Protein AF-A0A9K3KVE2-F1 (afdb_monomer)

Solvent-accessible surface area (backbone atoms only — not comparable to full-atom values): 13184 Å² total; per-residue (Å²): 115,70,74,70,67,65,63,35,75,64,55,53,53,48,47,54,48,48,51,52,45,51,47,47,57,74,66,45,64,76,75,60,80,75,63,69,84,71,80,77,75,79,78,76,77,77,82,75,80,80,87,80,86,84,85,90,84,90,82,90,80,84,87,82,92,86,74,94,78,79,81,84,70,78,72,62,78,76,73,74,65,73,82,69,75,51,77,60,49,61,50,53,36,51,52,19,53,51,40,37,52,20,14,52,50,37,45,50,36,50,52,29,28,72,75,68,67,27,72,45,90,91,55,55,71,68,59,52,52,49,17,50,51,48,24,53,51,53,35,48,51,48,51,48,42,33,69,74,70,71,42,57,63,58,62,51,49,33,73,73,78,37,91,67,57,69,69,42,42,51,41,41,50,50,19,53,53,40,15,46,49,27,55,54,46,54,54,49,52,52,54,52,44,61,72,70,66,58,71,53,44,92,87,76,67,44,41,64,68,61,44,50,58,64,72,75,109

Nearest PDB structures (foldseek):
  8pv4-assembly1_CR  TM=3.129E-01  e=5.682E+00  Thermochaetoides thermophila DSM 1495
  7udb-assembly1_B  TM=2.365E-01  e=9.400E+00  Rattus norvegicus

Secondary structure (DSSP, 8-state):
-HHHH-S-HHHHHHHHHHHHHHHHHHHS-TTGGG--------------PPP-----------------------------------HHHHHHHHHHHHHHHHHHHHHHHHHHHHHHSS--TTS-HHHHHHHHHHHHHHHHHHHHHHHHHSS-HHHHHHHHH-S--HHHHHHHHHHHHHHHHHHHHHHHHHHHHHHTT----TTT-S-HHHHHHHHT-

Mean predicted aligned error: 15.91 Å

Organism: NCBI:txid303405

Structure (mmCIF, N/CA/C/O backbone):
data_AF-A0A9K3KVE2-F1
#
_entry.id   AF-A0A9K3KVE2-F1
#
loop_
_atom_site.group_PDB
_atom_site.id
_atom_site.type_symbol
_atom_site.label_atom_id
_atom_site.label_alt_id
_atom_site.label_comp_id
_atom_site.label_asym_id
_atom_site.label_entity_id
_atom_site.label_seq_id
_atom_site.pdbx_PDB_ins_code
_atom_site.Cartn_x
_atom_site.Cartn_y
_atom_site.Cartn_z
_atom_site.occupancy
_atom_site.B_iso_or_equiv
_atom_site.auth_seq_id
_atom_site.auth_comp_id
_atom_site.auth_asym_id
_atom_site.auth_atom_id
_atom_site.pdbx_PDB_model_num
ATOM 1 N N . MET A 1 1 ? -7.833 8.933 -33.469 1.00 49.78 1 M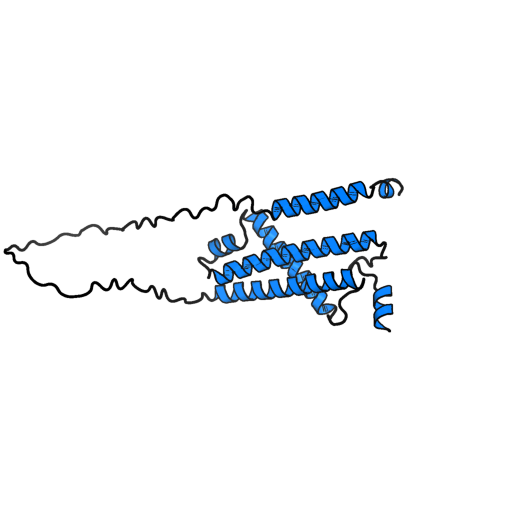ET A N 1
ATOM 2 C CA . MET A 1 1 ? -6.367 9.064 -33.308 1.00 49.78 1 MET A CA 1
ATOM 3 C C . MET A 1 1 ? -5.898 10.506 -33.091 1.00 49.78 1 MET A C 1
ATOM 5 O O . MET A 1 1 ? -5.168 10.714 -32.136 1.00 49.78 1 MET A O 1
ATOM 9 N N . LEU A 1 2 ? -6.344 11.519 -33.853 1.00 40.53 2 LEU A N 1
ATOM 10 C CA . LEU A 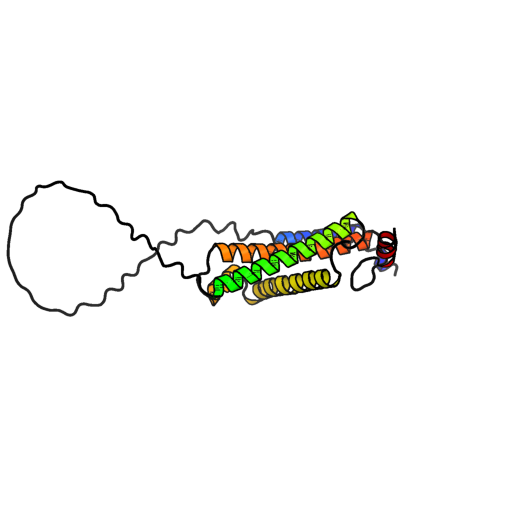1 2 ? -5.967 12.927 -33.579 1.00 40.53 2 LEU A CA 1
ATOM 11 C C . LEU A 1 2 ? -6.601 13.526 -32.303 1.00 40.53 2 LEU A C 1
ATOM 13 O O . LEU A 1 2 ? -5.986 14.357 -31.642 1.00 40.53 2 LEU A O 1
ATOM 17 N N . LEU A 1 3 ? -7.801 13.076 -31.916 1.00 40.03 3 LEU A N 1
ATOM 18 C CA . LEU A 1 3 ? -8.484 13.556 -30.703 1.00 40.03 3 LEU A CA 1
ATOM 19 C C . LEU A 1 3 ? -7.797 13.081 -29.402 1.00 40.03 3 LEU A C 1
ATOM 21 O O . LEU A 1 3 ? -7.893 13.741 -28.375 1.00 40.03 3 LEU A O 1
ATOM 25 N N . SER A 1 4 ? -7.046 11.976 -29.468 1.00 47.28 4 SER A N 1
ATOM 26 C CA . SER A 1 4 ? -6.270 11.408 -28.355 1.00 47.28 4 SER A CA 1
ATOM 27 C C . SER A 1 4 ? -4.951 12.158 -28.110 1.00 47.28 4 SER A C 1
ATOM 29 O O . SER A 1 4 ? -4.448 12.156 -26.994 1.00 47.28 4 SER A O 1
ATOM 31 N N . LEU A 1 5 ? -4.419 12.841 -29.135 1.00 47.69 5 LEU A N 1
ATOM 32 C CA . LEU A 1 5 ? -3.204 13.670 -29.064 1.00 47.69 5 LEU A CA 1
ATOM 33 C C . LEU A 1 5 ? -3.487 15.115 -28.616 1.00 47.69 5 LEU A C 1
ATOM 35 O O . LEU A 1 5 ? -2.583 15.805 -28.149 1.00 47.69 5 LEU A O 1
ATOM 39 N N . LEU A 1 6 ? -4.741 15.572 -28.726 1.00 47.28 6 LEU A N 1
ATOM 40 C CA . LEU A 1 6 ? -5.180 16.904 -28.290 1.00 47.28 6 LEU A CA 1
ATOM 41 C C . LEU A 1 6 ? -5.678 16.957 -26.839 1.00 47.28 6 LEU A C 1
ATOM 43 O O . LEU A 1 6 ? -5.949 18.051 -26.336 1.00 47.28 6 LEU A O 1
ATOM 47 N N . LEU A 1 7 ? -5.706 15.824 -26.122 1.00 50.62 7 LEU A N 1
ATOM 48 C CA . LEU A 1 7 ? -5.667 15.826 -24.656 1.00 50.62 7 LEU A CA 1
ATOM 49 C C . LEU A 1 7 ? -4.268 16.272 -24.209 1.00 50.62 7 LEU A C 1
ATOM 51 O O . LEU A 1 7 ? -3.401 15.501 -23.816 1.00 50.62 7 LEU A O 1
ATOM 55 N N . SER A 1 8 ? -4.082 17.579 -24.368 1.00 53.16 8 SER A N 1
ATOM 56 C CA . SER A 1 8 ? -2.933 18.405 -24.053 1.00 53.16 8 SER A CA 1
ATOM 57 C C . SER A 1 8 ? -2.292 18.008 -22.725 1.00 53.16 8 SER A C 1
ATOM 59 O O . SER A 1 8 ? -2.989 17.680 -21.764 1.00 53.16 8 SER A O 1
ATOM 61 N N . LYS A 1 9 ? -0.967 18.175 -22.613 1.00 54.41 9 LYS A N 1
ATOM 62 C CA . LYS A 1 9 ? -0.238 18.164 -21.328 1.00 54.41 9 LYS A CA 1
ATOM 63 C C . LYS A 1 9 ? -0.989 18.927 -20.221 1.00 54.41 9 LYS A C 1
ATOM 65 O O . LYS A 1 9 ? -0.914 18.543 -19.060 1.00 54.41 9 LYS A O 1
ATOM 70 N N . ARG A 1 10 ? -1.769 19.964 -20.568 1.00 55.81 10 ARG A N 1
ATOM 71 C CA . ARG A 1 10 ? -2.655 20.675 -19.631 1.00 55.81 10 ARG A CA 1
ATOM 72 C C . ARG A 1 10 ? -3.767 19.813 -19.038 1.00 55.81 10 ARG A C 1
ATOM 74 O O . ARG A 1 10 ? -4.002 19.927 -17.843 1.00 55.81 10 ARG A O 1
ATOM 81 N N . THR A 1 11 ? -4.430 18.966 -19.818 1.00 60.41 11 THR A N 1
ATOM 82 C CA . THR A 1 11 ? -5.520 18.102 -19.345 1.00 60.41 11 THR A CA 1
ATOM 83 C C . THR A 1 11 ? -4.995 16.993 -18.442 1.00 60.41 11 THR A C 1
ATOM 85 O O . THR A 1 11 ? -5.635 16.681 -17.447 1.00 60.41 11 THR A O 1
ATOM 88 N N . GLN A 1 12 ? -3.796 16.464 -18.712 1.00 55.41 12 GLN A N 1
ATOM 89 C CA . GLN A 1 12 ? -3.146 15.508 -17.809 1.00 55.41 12 GLN A CA 1
ATOM 90 C C . GLN A 1 12 ? -2.661 16.159 -16.511 1.00 55.41 12 GLN A C 1
ATOM 92 O O . GLN A 1 12 ? -2.870 15.601 -15.439 1.00 55.41 12 GLN A O 1
ATOM 97 N N . VAL A 1 13 ? -2.099 17.371 -16.571 1.00 64.12 13 VAL A N 1
ATOM 98 C CA . VAL A 1 13 ? -1.761 18.142 -15.361 1.00 64.12 13 VAL A CA 1
ATOM 99 C C . VAL A 1 13 ? -3.018 18.482 -14.560 1.00 64.12 13 VAL A C 1
ATOM 101 O O . VAL A 1 13 ? -2.979 18.445 -13.334 1.00 64.12 13 VAL A O 1
ATOM 104 N N . LEU A 1 14 ? -4.137 18.779 -15.228 1.00 63.69 14 LEU A N 1
ATOM 105 C CA . LEU A 1 14 ? -5.432 18.970 -14.578 1.00 63.69 14 LEU A CA 1
ATOM 106 C C . LEU A 1 14 ? -5.939 17.678 -13.948 1.00 63.69 14 LEU A C 1
ATOM 108 O O . LEU A 1 14 ? -6.382 17.744 -12.813 1.00 63.69 14 LEU A O 1
ATOM 112 N N . LEU A 1 15 ? -5.814 16.534 -14.625 1.00 61.97 15 LEU A N 1
ATOM 113 C CA . LEU A 1 15 ? -6.282 15.242 -14.131 1.00 61.97 15 LEU A CA 1
ATOM 114 C C . LEU A 1 15 ? -5.478 14.778 -12.912 1.00 61.97 15 LEU A C 1
ATOM 116 O O . LEU A 1 15 ? -6.071 14.447 -11.889 1.00 61.97 15 LEU A O 1
ATOM 120 N N . VAL A 1 16 ? -4.145 14.862 -12.976 1.00 63.19 16 VAL A N 1
ATOM 121 C CA . VAL A 1 16 ? -3.245 14.608 -11.839 1.00 63.19 16 VAL A CA 1
ATOM 122 C C . VAL A 1 16 ? -3.519 15.597 -10.713 1.00 63.19 16 VAL A C 1
ATOM 124 O O . VAL A 1 16 ? -3.595 15.188 -9.561 1.00 63.19 16 VAL A O 1
ATOM 127 N N . ARG A 1 17 ? -3.757 16.881 -11.012 1.00 67.19 17 ARG A N 1
ATOM 128 C CA . ARG A 1 17 ? -4.172 17.847 -9.987 1.00 67.19 17 ARG A CA 1
ATOM 129 C C . ARG A 1 17 ? -5.530 17.516 -9.392 1.00 67.19 17 ARG A C 1
ATOM 131 O O . ARG A 1 17 ? -5.660 17.662 -8.188 1.00 67.19 17 ARG A O 1
ATOM 138 N N . THR A 1 18 ? -6.522 17.070 -10.161 1.00 63.19 18 THR A N 1
ATOM 139 C CA . THR A 1 18 ? -7.832 16.680 -9.620 1.00 63.19 18 THR A CA 1
ATOM 140 C C . THR A 1 18 ? -7.743 15.402 -8.818 1.00 63.19 18 THR A C 1
ATOM 142 O O . THR A 1 18 ? -8.321 15.368 -7.749 1.00 63.19 18 THR A O 1
ATOM 145 N N . ILE A 1 19 ? -6.987 14.392 -9.249 1.00 62.41 19 ILE A N 1
ATOM 146 C CA . ILE A 1 19 ? -6.791 13.165 -8.471 1.00 62.41 19 ILE A CA 1
ATOM 147 C C . ILE A 1 19 ? -6.000 13.481 -7.205 1.00 62.41 19 ILE A C 1
ATOM 149 O O . ILE A 1 19 ? -6.426 13.083 -6.134 1.00 62.41 19 ILE A O 1
ATOM 153 N N . ALA A 1 20 ? -4.932 14.278 -7.284 1.00 63.00 20 ALA A N 1
ATOM 154 C CA . ALA A 1 20 ? -4.195 14.732 -6.109 1.00 63.00 20 ALA A CA 1
ATOM 155 C C . ALA A 1 20 ? -5.050 15.624 -5.200 1.00 63.00 20 ALA A C 1
ATOM 157 O O . ALA A 1 20 ? -4.894 15.561 -3.991 1.00 63.00 20 ALA A O 1
ATOM 158 N N . SER A 1 21 ? -5.973 16.420 -5.748 1.00 62.22 21 SER A N 1
ATOM 159 C CA . SER A 1 21 ? -6.897 17.255 -4.968 1.00 62.22 21 SER A CA 1
ATOM 160 C C . SER A 1 21 ? -8.013 16.433 -4.341 1.00 62.22 21 SER A C 1
ATOM 162 O O . SER A 1 21 ? -8.346 16.687 -3.198 1.00 62.22 21 SER A O 1
ATOM 164 N N . ILE A 1 22 ? -8.564 15.441 -5.042 1.00 58.00 22 ILE A N 1
ATOM 165 C CA . ILE A 1 22 ? -9.549 14.483 -4.523 1.00 58.00 22 ILE A CA 1
ATOM 166 C C . ILE A 1 22 ? -8.883 13.630 -3.448 1.00 58.00 22 ILE A C 1
ATOM 168 O O . ILE A 1 22 ? -9.431 13.482 -2.367 1.00 58.00 22 ILE A O 1
ATOM 172 N N . TRP A 1 23 ? -7.662 13.158 -3.690 1.00 52.72 23 TRP A N 1
ATOM 173 C CA . TRP A 1 23 ? -6.846 12.456 -2.712 1.00 52.72 23 TRP A CA 1
ATOM 174 C C . TRP A 1 23 ? -6.539 13.340 -1.511 1.00 52.72 23 TRP A C 1
ATOM 176 O O . TRP A 1 23 ? -6.793 12.928 -0.391 1.00 52.72 23 TRP A O 1
ATOM 186 N N . LEU A 1 24 ? -6.084 14.580 -1.709 1.00 55.47 24 LEU A N 1
ATOM 187 C CA . LEU A 1 24 ? -5.885 15.552 -0.634 1.00 55.47 24 LEU A CA 1
ATOM 188 C C . LEU A 1 24 ? -7.193 15.895 0.072 1.00 55.47 24 LEU A C 1
ATOM 190 O O . LEU A 1 24 ? -7.139 16.179 1.254 1.00 55.47 24 LEU A O 1
ATOM 194 N N . PHE A 1 25 ? -8.349 15.854 -0.588 1.00 55.16 25 PHE A N 1
ATOM 195 C CA . PHE A 1 25 ? -9.663 16.117 0.003 1.00 55.16 25 PHE A CA 1
ATOM 196 C C . PHE A 1 25 ? -10.190 14.917 0.806 1.00 55.16 25 PHE A C 1
ATOM 198 O O . PHE A 1 25 ? -10.768 15.105 1.869 1.00 55.16 25 PHE A O 1
ATOM 205 N N . LEU A 1 26 ? -9.931 13.685 0.352 1.00 45.22 26 LEU A N 1
ATOM 206 C CA . LEU A 1 26 ? -10.219 12.450 1.092 1.00 45.22 26 LEU A CA 1
ATOM 207 C C . LEU A 1 26 ? -9.204 12.176 2.217 1.00 45.22 26 LEU A C 1
ATOM 209 O O . LEU A 1 26 ? -9.555 11.546 3.217 1.00 45.22 26 LEU A O 1
ATOM 213 N N . SER A 1 27 ? -7.969 12.656 2.054 1.00 46.00 27 SER A N 1
ATOM 214 C CA . SER A 1 27 ? -6.856 12.505 3.000 1.00 46.00 27 SER A CA 1
ATOM 215 C C . SER A 1 27 ? -6.721 13.690 3.949 1.00 46.00 27 SER A C 1
ATOM 217 O O . SER A 1 27 ? -6.038 13.561 4.960 1.00 46.00 27 SER A O 1
ATOM 219 N N . THR A 1 28 ? -7.337 14.850 3.666 1.00 42.72 28 THR A N 1
ATOM 220 C CA . THR A 1 28 ? -7.364 15.941 4.644 1.00 42.72 28 THR A CA 1
ATOM 221 C C . THR A 1 28 ? -8.373 15.583 5.714 1.00 42.72 28 THR A C 1
ATOM 223 O O . THR A 1 28 ? -9.573 15.485 5.447 1.00 42.72 28 THR A O 1
ATOM 226 N N . PRO A 1 29 ? -7.934 15.475 6.969 1.00 47.28 29 PRO A N 1
ATOM 227 C CA . PRO A 1 29 ? -8.833 15.261 8.070 1.00 47.28 29 PRO A CA 1
ATOM 228 C C . PRO A 1 29 ? -9.456 16.609 8.456 1.00 47.28 29 PRO A C 1
ATOM 230 O O . PRO A 1 29 ? -9.318 17.080 9.578 1.00 47.28 29 PRO A O 1
ATOM 233 N N . ARG A 1 30 ? -10.153 17.285 7.534 1.00 42.19 30 ARG A N 1
ATOM 234 C CA . ARG A 1 30 ? -10.937 18.479 7.897 1.00 42.19 30 ARG A CA 1
ATOM 235 C C . ARG A 1 30 ? -12.178 18.138 8.728 1.00 42.19 30 ARG A C 1
ATOM 237 O O . ARG A 1 30 ? -12.794 19.041 9.277 1.00 42.19 30 ARG A O 1
ATOM 244 N N . ALA A 1 31 ? -12.452 16.851 8.942 1.00 39.94 31 ALA A N 1
ATOM 245 C CA . ALA A 1 31 ? -13.315 16.376 10.020 1.00 39.94 31 ALA A CA 1
ATOM 246 C C . ALA A 1 31 ? -12.608 16.266 11.397 1.00 39.94 31 ALA A C 1
ATOM 248 O O . ALA A 1 31 ? -13.294 16.134 12.404 1.00 39.94 31 ALA A O 1
ATOM 249 N N . LEU A 1 32 ? -11.271 16.372 11.493 1.00 42.47 32 LEU A N 1
ATOM 250 C CA . LEU A 1 32 ? -10.538 16.354 12.777 1.00 42.47 32 LEU A CA 1
ATOM 251 C C . LEU A 1 32 ? -10.408 17.734 13.446 1.00 42.47 32 LEU A C 1
ATOM 253 O O . LEU A 1 32 ? -9.927 17.811 14.570 1.00 42.47 32 LEU A O 1
ATOM 257 N N . ALA A 1 33 ? -10.896 18.819 12.834 1.00 41.66 33 ALA A N 1
ATOM 258 C CA . ALA A 1 33 ? -10.980 20.121 13.512 1.00 41.66 33 ALA A CA 1
ATOM 259 C C .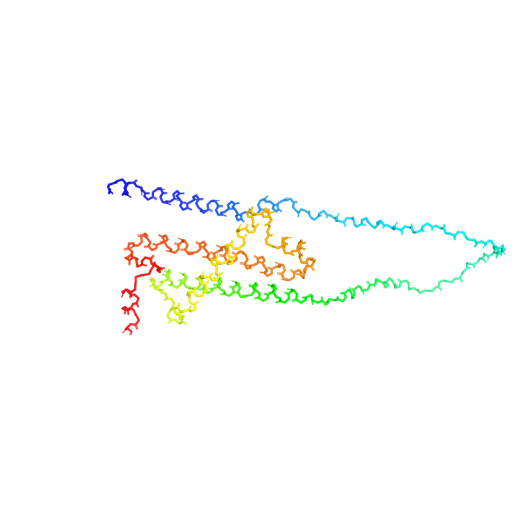 ALA A 1 33 ? -12.170 20.231 14.494 1.00 41.66 33 ALA A C 1
ATOM 261 O O . ALA A 1 33 ? -12.330 21.259 15.143 1.00 41.66 33 ALA A O 1
ATOM 262 N N . PHE A 1 34 ? -12.986 19.178 14.632 1.00 39.00 34 PHE A N 1
ATOM 263 C CA . PHE A 1 34 ? -14.102 19.111 15.585 1.00 39.00 34 PHE A CA 1
ATOM 264 C C . PHE A 1 34 ? -13.944 18.010 16.642 1.00 39.00 34 PHE A C 1
ATOM 266 O O . PHE A 1 34 ? -14.927 17.567 17.228 1.00 39.00 34 PHE A O 1
ATOM 273 N N . TYR A 1 35 ? -12.712 17.581 16.923 1.00 40.75 35 TYR A N 1
ATOM 274 C CA . TYR A 1 35 ? -12.426 16.738 18.084 1.00 40.75 35 TYR A CA 1
ATOM 275 C C . TYR A 1 35 ? -11.496 17.473 19.050 1.00 40.75 35 TYR A C 1
ATOM 277 O O . TYR A 1 35 ? -10.382 17.052 19.348 1.00 40.75 35 TYR A O 1
ATOM 285 N N . THR A 1 36 ? -11.974 18.609 19.566 1.00 41.12 36 THR A N 1
ATOM 286 C CA . THR A 1 36 ? -11.608 18.968 20.938 1.00 41.12 36 THR A CA 1
ATOM 287 C C . THR A 1 36 ? -12.071 17.813 21.824 1.00 41.12 36 THR A C 1
ATOM 289 O O . THR A 1 36 ? -13.220 17.390 21.660 1.00 41.12 36 THR A O 1
ATOM 292 N N . PRO A 1 37 ? -11.238 17.293 22.736 1.00 40.81 37 PRO A N 1
ATOM 293 C CA . 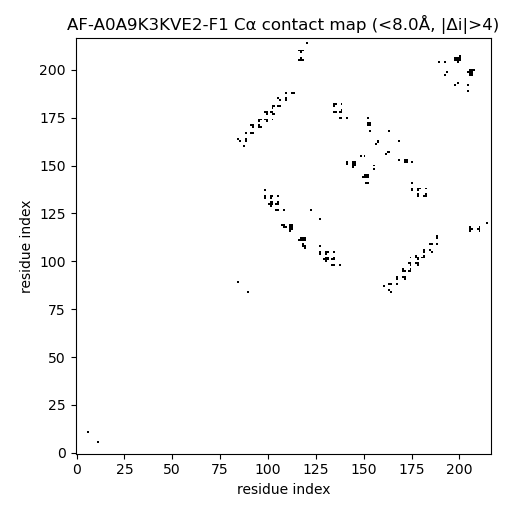PRO A 1 37 ? -11.662 16.263 23.669 1.00 40.81 37 PRO A CA 1
ATOM 294 C C . PRO A 1 37 ? -12.815 16.842 24.489 1.00 40.81 37 PRO A C 1
ATOM 296 O O . PRO A 1 37 ? -12.616 17.673 25.372 1.00 40.81 37 PRO A O 1
ATOM 299 N N . ARG A 1 38 ? -14.049 16.469 24.143 1.00 39.81 38 ARG A N 1
ATOM 300 C CA . ARG A 1 38 ? -15.191 16.724 25.007 1.00 39.81 38 ARG A CA 1
ATOM 301 C C . ARG A 1 38 ? -14.954 15.799 26.184 1.00 39.81 38 ARG A C 1
ATOM 303 O O . ARG A 1 38 ? -14.975 14.585 26.004 1.00 39.81 38 ARG A O 1
ATOM 310 N N . GLU A 1 39 ? -14.632 16.380 27.335 1.00 41.88 39 GLU A N 1
ATOM 311 C CA . GLU A 1 39 ? -14.625 15.684 28.613 1.00 41.88 39 GLU A CA 1
ATOM 312 C C . GLU A 1 39 ? -15.877 14.807 28.667 1.00 41.88 39 GLU A C 1
ATOM 314 O O . GLU A 1 39 ? -17.001 15.302 28.790 1.00 41.88 39 GLU A O 1
ATOM 319 N N . TYR A 1 40 ? -15.698 13.496 28.506 1.00 44.31 40 TYR A N 1
ATOM 320 C CA . TYR A 1 40 ? -16.736 12.544 28.842 1.00 44.31 40 TYR A CA 1
ATOM 321 C C . TYR A 1 40 ? -16.815 12.568 30.362 1.00 44.31 40 TYR A C 1
ATOM 323 O O . TYR A 1 40 ? -16.144 11.812 31.061 1.00 44.31 40 TYR A O 1
ATOM 331 N N . GLY A 1 41 ? -17.615 13.508 30.868 1.00 41.78 41 GLY A N 1
ATOM 332 C CA . GLY A 1 41 ? -18.175 13.451 32.200 1.00 41.78 41 GLY A CA 1
ATOM 333 C C . GLY A 1 41 ? -18.894 12.119 32.316 1.00 41.78 41 GLY A C 1
ATOM 334 O O . GLY A 1 41 ? -20.005 11.946 31.815 1.00 41.78 41 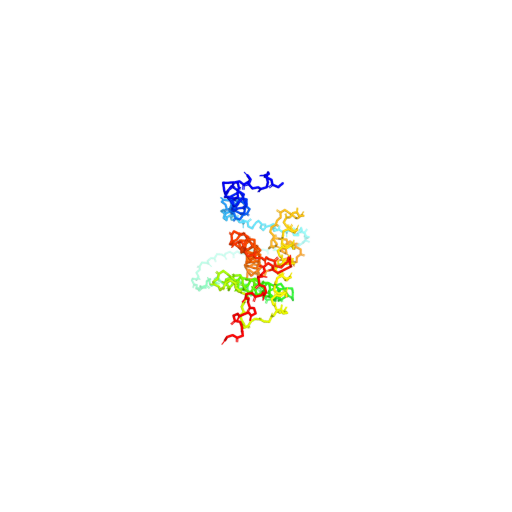GLY A O 1
ATOM 335 N N . VAL A 1 42 ? -18.210 11.160 32.931 1.00 46.03 42 VAL A N 1
ATOM 336 C CA . VAL A 1 42 ? -18.749 9.870 33.332 1.00 46.03 42 VAL A CA 1
ATOM 337 C C . VAL A 1 42 ? -19.878 10.162 34.317 1.00 46.03 42 VAL A C 1
ATOM 339 O O . VAL A 1 42 ? -19.662 10.310 35.518 1.00 46.03 42 VAL A O 1
ATOM 342 N N . MET A 1 43 ? -21.107 10.287 33.810 1.00 41.44 43 MET A N 1
ATOM 343 C CA . MET A 1 43 ? -22.296 10.187 34.644 1.00 41.44 43 MET A CA 1
ATOM 344 C C . MET A 1 43 ? -22.382 8.738 35.122 1.00 41.44 43 MET A C 1
ATOM 346 O O . MET A 1 43 ? -22.983 7.876 34.483 1.00 41.44 43 MET A O 1
ATOM 350 N N . HIS A 1 44 ? -21.772 8.481 36.276 1.00 43.44 44 HIS A N 1
ATOM 351 C CA . HIS A 1 44 ? -22.130 7.360 37.126 1.00 43.44 44 HIS A CA 1
ATOM 352 C C . HIS A 1 44 ? -23.616 7.497 37.482 1.00 43.44 44 HIS A C 1
ATOM 354 O O . HIS A 1 44 ? -23.986 8.192 38.426 1.00 43.44 44 HIS A O 1
ATOM 360 N N . LYS A 1 45 ? -24.491 6.825 36.726 1.00 43.50 45 LYS A N 1
ATOM 361 C CA . LYS A 1 45 ? -25.810 6.447 37.236 1.00 43.50 45 LYS A CA 1
ATOM 362 C C . LYS A 1 45 ? -25.576 5.381 38.300 1.00 43.50 45 LYS A C 1
ATOM 364 O O . LYS A 1 45 ? -25.464 4.195 38.003 1.00 43.50 45 LYS A O 1
ATOM 369 N N . THR A 1 46 ? -25.464 5.828 39.543 1.00 46.16 46 THR A N 1
ATOM 370 C CA . THR A 1 46 ? -25.628 5.007 40.739 1.00 46.16 46 THR A CA 1
ATOM 371 C C . THR A 1 46 ? -27.007 4.360 40.683 1.00 46.16 46 THR A C 1
ATOM 373 O O . THR A 1 46 ? -28.036 4.991 40.920 1.00 46.16 46 THR A O 1
ATOM 376 N N . PHE A 1 47 ? -27.032 3.083 40.313 1.00 43.03 47 PHE A N 1
ATOM 377 C CA . PHE A 1 47 ? -28.205 2.236 40.444 1.00 43.03 47 PHE A CA 1
ATOM 378 C C . PHE A 1 47 ? -28.379 1.940 41.938 1.00 43.03 47 PHE A C 1
ATOM 380 O O . PHE A 1 47 ? -27.646 1.136 42.507 1.00 43.03 47 PHE A O 1
ATOM 387 N N . HIS A 1 48 ? -29.296 2.654 42.591 1.00 39.88 48 HIS A N 1
ATOM 388 C CA . HIS A 1 48 ? -29.747 2.342 43.944 1.00 39.88 48 HIS A CA 1
ATOM 389 C C . HIS A 1 48 ? -30.726 1.160 43.876 1.00 39.88 48 HIS A C 1
ATOM 391 O O . HIS A 1 48 ? -31.832 1.346 43.360 1.00 39.88 48 HIS A O 1
ATOM 397 N N . PRO A 1 49 ? -30.395 -0.035 44.399 1.00 51.16 49 PRO A N 1
ATOM 398 C CA . PRO A 1 49 ? -31.420 -1.018 44.700 1.00 51.16 49 PRO A CA 1
ATOM 399 C C . PRO A 1 49 ? -32.259 -0.502 45.873 1.00 51.16 49 PRO A C 1
ATOM 401 O O . PRO A 1 49 ? -31.745 -0.086 46.914 1.00 51.16 49 PRO A O 1
ATOM 404 N N . SER A 1 50 ? -33.566 -0.473 45.645 1.00 47.62 50 SER A N 1
ATOM 405 C CA . SER A 1 50 ? -34.578 -0.028 46.588 1.00 47.62 50 SER A CA 1
ATOM 406 C C . SER A 1 50 ? -34.544 -0.846 47.876 1.00 47.62 50 SER A C 1
ATOM 408 O O . SER A 1 50 ? -34.361 -2.062 47.871 1.00 47.62 50 SER A O 1
ATOM 410 N N . ALA A 1 51 ? -34.740 -0.122 48.971 1.00 42.50 51 ALA A N 1
ATOM 411 C CA . ALA A 1 51 ? -34.791 -0.602 50.334 1.00 42.50 51 ALA A CA 1
ATOM 412 C C . ALA A 1 51 ? -35.830 -1.714 50.544 1.00 42.50 51 ALA A C 1
ATOM 414 O O . ALA A 1 51 ? -37.002 -1.562 50.207 1.00 42.50 51 ALA A O 1
ATOM 415 N N . SER A 1 52 ? -35.408 -2.771 51.232 1.00 46.59 52 SER A N 1
ATOM 416 C CA . SER A 1 52 ? -36.273 -3.580 52.083 1.00 46.59 52 SER A CA 1
ATOM 417 C C . SER A 1 52 ? -35.891 -3.302 53.537 1.00 46.59 52 SER A C 1
ATOM 419 O O . SER A 1 52 ? -34.801 -3.628 54.000 1.00 46.59 52 SER A O 1
ATOM 421 N N . SER A 1 53 ? -36.818 -2.634 54.208 1.00 47.28 53 SER A N 1
ATOM 422 C CA . SER A 1 53 ? -36.959 -2.385 55.640 1.00 47.28 53 SER A CA 1
ATOM 423 C C . SER A 1 53 ? -36.506 -3.524 56.562 1.00 47.28 53 SER A C 1
ATOM 425 O O . SER A 1 53 ? -36.896 -4.667 56.340 1.00 47.28 53 SER A O 1
ATOM 427 N N . SER A 1 54 ? -35.842 -3.195 57.680 1.00 39.66 54 SER A N 1
ATOM 428 C CA . SER A 1 54 ? -36.403 -3.404 59.032 1.00 39.66 54 SER A CA 1
ATOM 429 C C . SER A 1 54 ? -35.417 -3.087 60.182 1.00 39.66 54 SER A C 1
ATOM 431 O O . SER A 1 54 ? -34.223 -3.343 60.099 1.00 39.66 54 SER A O 1
ATOM 433 N N . VAL A 1 55 ? -36.013 -2.582 61.272 1.00 45.31 55 VAL A N 1
ATOM 434 C CA . VAL A 1 55 ? -35.597 -2.598 62.693 1.00 45.31 55 VAL A CA 1
ATOM 435 C C . VAL A 1 55 ? -34.647 -1.508 63.234 1.00 45.31 55 VAL A C 1
ATOM 437 O O . VAL A 1 55 ? -33.426 -1.570 63.145 1.00 45.31 55 VAL A O 1
ATOM 440 N N . ASN A 1 56 ? -35.291 -0.562 63.931 1.00 45.09 56 ASN A N 1
ATOM 441 C CA . ASN A 1 56 ? -34.791 0.319 64.994 1.00 45.09 56 ASN A CA 1
ATOM 442 C C . ASN A 1 56 ? -34.060 -0.427 66.123 1.00 45.09 56 ASN A C 1
ATOM 444 O O . ASN A 1 56 ? -34.659 -1.337 66.690 1.00 45.09 56 ASN A O 1
ATOM 448 N N . VAL A 1 57 ? -32.928 0.108 66.606 1.00 41.69 57 VAL A N 1
ATOM 449 C CA . VAL A 1 57 ? -32.630 0.194 68.052 1.00 41.69 57 VAL A CA 1
ATOM 450 C C . VAL A 1 57 ? -31.880 1.499 68.361 1.00 41.69 57 VAL A C 1
ATOM 452 O O . VAL A 1 57 ? -30.919 1.878 67.702 1.00 41.69 57 VAL A O 1
ATOM 455 N N . HIS A 1 58 ? -32.401 2.170 69.381 1.00 40.19 58 HIS A N 1
ATOM 456 C CA . HIS A 1 58 ? -32.001 3.410 70.038 1.00 40.19 58 HIS A CA 1
ATOM 457 C C . HIS A 1 58 ? -30.621 3.386 70.742 1.00 40.19 58 HIS A C 1
ATOM 459 O O . HIS A 1 58 ? -30.245 2.366 71.308 1.00 40.19 58 HIS A O 1
ATOM 465 N N . HIS A 1 59 ? -30.021 4.585 70.854 1.00 40.88 59 HIS A N 1
ATOM 466 C CA . HIS A 1 59 ? -29.489 5.271 72.061 1.00 40.88 59 HIS A CA 1
ATOM 467 C C . HIS A 1 59 ? -28.038 5.797 72.019 1.00 40.88 59 HIS A C 1
ATOM 469 O O . HIS A 1 59 ? -27.102 5.011 72.023 1.00 40.88 59 HIS A O 1
ATOM 475 N N . SER A 1 60 ? -27.938 7.135 72.192 1.00 37.94 60 SER A N 1
ATOM 476 C CA . SER A 1 60 ? -26.944 7.909 72.983 1.00 37.94 60 SER A CA 1
ATOM 477 C C . SER A 1 60 ? -25.457 7.842 72.581 1.00 37.94 60 SER A C 1
ATOM 479 O O . SER A 1 60 ? -24.982 6.829 72.110 1.00 37.94 60 SER A O 1
ATOM 481 N N . CYS A 1 61 ? -24.568 8.807 72.828 1.00 35.94 61 CYS A N 1
ATOM 482 C CA . CYS A 1 61 ? -24.533 10.204 73.279 1.00 35.94 61 CYS A CA 1
ATOM 483 C C . CYS A 1 61 ? -23.017 10.556 73.336 1.00 35.94 61 CYS A C 1
ATOM 485 O O . CYS A 1 61 ? -22.222 9.665 73.626 1.00 35.94 61 CYS A O 1
ATOM 487 N N . SER A 1 62 ? -22.646 11.831 73.141 1.00 44.69 62 SER A N 1
ATOM 488 C CA . SER A 1 62 ? -21.326 12.453 73.433 1.00 44.69 62 SER A CA 1
ATOM 489 C C . SER A 1 62 ? -20.150 12.109 72.493 1.00 44.69 62 SER A C 1
ATOM 491 O O . SER A 1 62 ? -19.779 10.956 72.342 1.00 44.69 62 SER A O 1
ATOM 493 N N . GLN A 1 63 ? -19.622 13.046 71.691 1.00 45.62 63 GLN A N 1
ATOM 494 C CA . GLN A 1 63 ? -18.744 14.202 72.000 1.00 45.62 63 GLN A CA 1
ATOM 495 C C . GLN A 1 63 ? -17.276 13.858 72.349 1.00 45.62 63 GLN A C 1
ATOM 497 O O . GLN A 1 63 ? -17.016 12.920 73.089 1.00 45.62 63 GLN A O 1
ATOM 502 N N . LEU A 1 64 ? -16.376 14.739 71.867 1.00 41.25 64 LEU A N 1
ATOM 503 C CA . LEU A 1 64 ? -14.898 14.811 71.952 1.00 41.25 64 LEU A CA 1
ATOM 504 C C . LEU A 1 64 ? -14.139 13.963 70.911 1.00 41.25 64 LEU A C 1
ATOM 506 O O . LEU A 1 64 ? -14.118 12.746 70.995 1.00 41.25 64 LEU A O 1
ATOM 510 N N . LEU A 1 65 ? -13.552 14.506 69.834 1.00 57.22 65 LEU A N 1
ATOM 511 C CA . LEU A 1 65 ? -12.608 15.635 69.693 1.00 57.22 65 LEU A CA 1
ATOM 512 C C . LEU A 1 65 ? -11.274 15.380 70.413 1.00 57.22 65 LEU A C 1
ATOM 514 O O . LEU A 1 65 ? -11.070 15.889 71.506 1.00 57.22 65 LEU A O 1
ATOM 518 N N . LEU A 1 66 ? -10.396 14.592 69.776 1.00 44.97 66 LEU A N 1
ATOM 519 C CA . LEU A 1 66 ? -8.926 14.726 69.744 1.00 44.97 66 LEU A CA 1
ATOM 520 C C . LEU A 1 66 ? -8.299 13.406 69.290 1.00 44.97 66 LEU A C 1
ATOM 522 O O . LEU A 1 66 ? -8.155 12.493 70.091 1.00 44.97 66 LEU A O 1
ATOM 526 N N . HIS A 1 67 ? -7.879 13.328 68.029 1.00 40.22 67 HIS A N 1
ATOM 527 C CA . HIS A 1 67 ? -6.484 13.009 67.727 1.00 40.22 67 HIS A CA 1
ATOM 528 C C . HIS A 1 67 ? -6.247 13.110 66.221 1.00 40.22 67 HIS A C 1
ATOM 530 O O . HIS A 1 67 ? -6.787 12.338 65.431 1.00 40.22 67 HIS A O 1
ATOM 536 N N . GLU A 1 68 ? -5.378 14.042 65.834 1.00 58.66 68 GLU A N 1
ATOM 537 C CA . GLU A 1 68 ? -4.521 13.838 64.676 1.00 58.66 68 GLU A CA 1
ATOM 538 C C . GLU A 1 68 ? -3.961 12.414 64.713 1.00 58.66 68 GLU A C 1
ATOM 540 O O . GLU A 1 68 ? -3.324 12.031 65.699 1.00 58.66 68 GLU A O 1
ATOM 545 N N . ARG A 1 69 ? -4.118 11.658 63.629 1.00 41.22 69 ARG A N 1
ATOM 546 C CA . ARG A 1 69 ? -2.977 10.987 63.007 1.00 41.22 69 ARG A CA 1
ATOM 547 C C . ARG A 1 69 ? -3.374 10.276 61.722 1.00 41.22 69 ARG A C 1
ATOM 549 O O . ARG A 1 69 ? -4.205 9.380 61.710 1.00 41.22 69 ARG A O 1
ATOM 556 N N . LEU A 1 70 ? -2.583 10.623 60.712 1.00 46.53 70 LEU A N 1
ATOM 557 C CA . LEU A 1 70 ? -2.100 9.765 59.640 1.00 46.53 70 LEU A CA 1
ATOM 558 C C . LEU A 1 70 ? -3.026 9.590 58.440 1.00 46.53 70 LEU A C 1
ATOM 560 O O . LEU A 1 70 ? -3.869 8.708 58.367 1.00 46.53 70 LEU A O 1
ATOM 564 N N . SER A 1 71 ? -2.652 10.359 57.417 1.00 48.47 71 SER A N 1
ATOM 565 C CA . SER A 1 71 ? -2.337 9.777 56.117 1.00 48.47 71 SER A CA 1
ATOM 566 C C . SER A 1 71 ? -3.515 9.054 55.478 1.00 48.47 71 SER A C 1
ATOM 568 O O . SER A 1 71 ? -3.529 7.835 55.318 1.00 48.47 71 SER A O 1
ATOM 570 N N . GLY A 1 72 ? -4.476 9.855 55.020 1.00 46.59 72 GLY A N 1
ATOM 571 C CA . GLY A 1 72 ? -5.293 9.490 53.875 1.00 46.59 72 GLY A CA 1
ATOM 572 C C . GLY A 1 72 ? -4.395 9.359 52.647 1.00 46.59 72 GLY A C 1
ATOM 573 O O . GLY A 1 72 ? -4.403 10.221 51.771 1.00 46.59 72 GLY A O 1
ATOM 574 N N . SER A 1 73 ? -3.610 8.278 52.586 1.00 47.84 73 SER A N 1
ATOM 575 C CA . SER A 1 73 ? -3.231 7.688 51.314 1.00 47.84 73 SER A CA 1
ATOM 576 C C . SER A 1 73 ? -4.542 7.403 50.611 1.00 47.84 73 SER A C 1
ATOM 578 O O . SER A 1 73 ? -5.223 6.417 50.890 1.00 47.84 73 SER A O 1
ATOM 580 N N . SER A 1 74 ? -4.906 8.325 49.724 1.00 48.38 74 SER A N 1
ATOM 581 C CA . SER A 1 74 ? -5.736 8.051 48.571 1.00 48.38 74 SER A CA 1
ATOM 582 C C . SER A 1 74 ? -5.016 6.944 47.810 1.00 48.38 74 SER A C 1
ATOM 584 O O . SER A 1 74 ? -4.266 7.181 46.864 1.00 48.38 74 SER A O 1
ATOM 586 N N . ALA A 1 75 ? -5.200 5.712 48.283 1.00 51.75 75 ALA A N 1
ATOM 587 C CA . ALA A 1 75 ? -5.113 4.530 47.471 1.00 51.75 75 ALA A CA 1
ATOM 588 C C . ALA A 1 75 ? -6.217 4.724 46.437 1.00 51.75 75 ALA A C 1
ATOM 590 O O . ALA A 1 75 ? -7.340 4.246 46.582 1.00 51.75 75 ALA A O 1
ATOM 591 N N . ARG A 1 76 ? -5.897 5.514 45.404 1.00 49.97 76 ARG A N 1
ATOM 592 C CA . ARG A 1 76 ? -6.492 5.331 44.094 1.00 49.97 76 ARG A CA 1
ATOM 593 C C . ARG A 1 76 ? -6.435 3.824 43.906 1.00 49.97 76 ARG A C 1
ATOM 595 O O . ARG A 1 76 ? -5.323 3.292 44.009 1.00 49.97 76 ARG A O 1
ATOM 602 N N . PRO A 1 77 ? -7.568 3.124 43.744 1.00 49.94 77 PRO A N 1
ATOM 603 C CA . PRO A 1 77 ? -7.497 1.766 43.265 1.00 49.94 77 PRO A CA 1
ATOM 604 C C . PRO A 1 77 ? -6.708 1.897 41.973 1.00 49.94 77 PRO A C 1
ATOM 606 O O . PRO A 1 77 ? -7.161 2.509 41.004 1.00 49.94 77 PRO A O 1
ATOM 609 N N . LEU A 1 78 ? -5.447 1.471 42.031 1.00 52.72 78 LEU A N 1
ATOM 610 C CA . LEU A 1 78 ? -4.649 1.223 40.865 1.00 52.72 78 LEU A CA 1
ATOM 611 C C . LEU A 1 78 ? -5.480 0.142 40.201 1.00 52.72 78 LEU A C 1
ATOM 613 O O . LEU A 1 78 ? -5.437 -1.013 40.615 1.00 52.72 78 LEU A O 1
ATOM 617 N N . SER A 1 79 ? -6.355 0.556 39.287 1.00 52.03 79 SER A N 1
ATOM 618 C CA . SER A 1 79 ? -6.952 -0.316 38.302 1.00 52.03 79 SER A CA 1
ATOM 619 C C . SER A 1 79 ? -5.770 -0.847 37.507 1.00 52.03 79 SER A C 1
ATOM 621 O O . SER A 1 79 ? -5.516 -0.452 36.378 1.00 52.03 79 SER A O 1
ATOM 623 N N . THR A 1 80 ? -5.081 -1.824 38.084 1.00 50.72 80 THR A N 1
ATOM 624 C CA . THR A 1 80 ? -4.751 -3.074 37.427 1.00 50.72 80 THR A CA 1
ATOM 625 C C . THR A 1 80 ? -6.071 -3.710 36.981 1.00 50.72 80 THR A C 1
ATOM 627 O O . THR A 1 80 ? -6.430 -4.815 37.378 1.00 50.72 80 THR A O 1
ATOM 630 N N . ALA A 1 81 ? -6.827 -2.976 36.152 1.00 50.88 81 ALA A N 1
ATOM 631 C CA . ALA A 1 81 ? -7.751 -3.537 35.201 1.00 50.88 81 ALA A CA 1
ATOM 632 C C . ALA A 1 81 ? -6.838 -4.378 34.332 1.00 50.88 81 ALA A C 1
ATOM 634 O O . ALA A 1 81 ? -6.054 -3.884 33.524 1.00 50.88 81 ALA A O 1
ATOM 635 N N . MET A 1 82 ? -6.814 -5.637 34.733 1.00 51.41 82 MET A N 1
ATOM 636 C CA . MET A 1 82 ? -5.995 -6.696 34.225 1.00 51.41 82 MET A CA 1
ATOM 637 C C . MET A 1 82 ? -6.102 -6.626 32.713 1.00 51.41 82 MET A C 1
ATOM 639 O O . MET A 1 82 ? -7.152 -6.899 32.136 1.00 51.41 82 MET A O 1
ATOM 643 N N . TYR A 1 83 ? -5.006 -6.159 32.132 1.00 53.06 83 TYR A N 1
ATOM 644 C CA . TYR A 1 83 ? -4.717 -5.986 30.722 1.00 53.06 83 TYR A CA 1
ATOM 645 C C . TYR A 1 83 ? -4.616 -7.384 30.098 1.00 53.06 83 TYR A C 1
ATOM 647 O O . TYR A 1 83 ? -3.562 -7.826 29.649 1.00 53.06 83 TYR A O 1
ATOM 655 N N . TYR A 1 84 ? -5.698 -8.158 30.198 1.00 50.50 84 TYR A N 1
ATOM 656 C CA . TYR A 1 84 ? -5.861 -9.401 29.475 1.00 50.50 84 TYR A CA 1
ATOM 657 C C . TYR A 1 84 ? -6.097 -8.983 28.036 1.00 50.50 84 TYR A C 1
ATOM 659 O O . TYR A 1 84 ? -7.238 -8.764 27.635 1.00 50.50 84 TYR A O 1
ATOM 667 N N . GLY A 1 85 ? -4.988 -8.818 27.306 1.00 55.50 85 GLY A N 1
ATOM 668 C CA . GLY A 1 85 ? -4.989 -8.656 25.861 1.00 55.50 85 GLY A CA 1
ATOM 669 C C . GLY A 1 85 ? -5.949 -9.683 25.299 1.00 55.50 85 GLY A C 1
ATOM 670 O O . GLY A 1 85 ? -5.759 -10.898 25.461 1.00 55.50 85 GLY A O 1
ATOM 671 N N . ARG A 1 86 ? -7.054 -9.188 24.748 1.00 65.38 86 ARG A N 1
ATOM 672 C CA . ARG A 1 86 ? -8.059 -10.055 24.165 1.00 65.38 86 ARG A CA 1
ATOM 673 C C . ARG A 1 86 ? -7.341 -10.749 23.021 1.00 65.38 86 ARG A C 1
ATOM 675 O O . ARG A 1 86 ? -6.513 -10.153 22.339 1.00 65.38 86 ARG A O 1
ATOM 682 N N . ARG A 1 87 ? -7.613 -12.032 22.802 1.00 72.94 87 ARG A N 1
ATOM 683 C CA . ARG A 1 87 ? -6.939 -12.805 21.741 1.00 72.94 87 ARG A CA 1
ATOM 684 C C . ARG A 1 87 ? -7.055 -12.127 20.361 1.00 72.94 87 ARG A C 1
ATOM 686 O O . ARG A 1 87 ? -6.214 -12.343 19.496 1.00 72.94 87 ARG A O 1
ATOM 693 N N . GLU A 1 88 ? -8.082 -11.295 20.210 1.00 81.62 88 GLU A N 1
ATOM 694 C CA . GLU A 1 88 ? -8.369 -10.412 19.083 1.00 81.62 88 GLU A CA 1
ATOM 695 C C . GLU A 1 88 ? -7.305 -9.317 18.876 1.00 81.62 88 GLU A C 1
ATOM 697 O O . GLU A 1 88 ? -6.930 -9.072 17.733 1.00 81.62 88 GLU A O 1
ATOM 702 N N . ASP A 1 89 ? -6.733 -8.729 19.935 1.00 83.31 89 ASP A N 1
ATOM 703 C CA . ASP A 1 89 ? -5.716 -7.669 19.830 1.00 83.31 89 ASP A CA 1
ATOM 704 C C . ASP A 1 89 ? -4.472 -8.153 19.073 1.00 83.31 89 ASP A C 1
ATOM 706 O O . ASP A 1 89 ? -3.980 -7.476 18.171 1.00 83.31 89 ASP A O 1
ATOM 710 N N . ASN A 1 90 ? -4.001 -9.367 19.382 1.00 88.38 90 ASN A N 1
ATOM 711 C CA . ASN A 1 90 ? -2.843 -9.971 18.714 1.00 88.38 90 ASN A CA 1
ATOM 712 C C . ASN A 1 90 ? -3.120 -10.269 17.233 1.00 88.38 90 ASN A C 1
ATOM 714 O O . ASN A 1 90 ? -2.210 -10.208 16.408 1.00 88.38 90 ASN A O 1
ATOM 718 N N . LEU A 1 91 ? -4.370 -10.595 16.889 1.00 90.56 91 LEU A N 1
ATOM 719 C CA . LEU A 1 91 ? -4.768 -10.873 15.511 1.00 90.56 91 LEU A CA 1
ATOM 720 C C . LEU A 1 91 ? -4.786 -9.586 14.682 1.00 90.56 91 LEU A C 1
ATOM 722 O O . LEU A 1 91 ? -4.185 -9.546 13.610 1.00 90.56 91 LEU A O 1
ATOM 726 N N . PHE A 1 92 ? -5.434 -8.532 15.183 1.00 90.69 92 PHE A N 1
ATOM 727 C CA . PHE A 1 92 ? -5.483 -7.247 14.487 1.00 90.69 92 PHE A CA 1
ATOM 728 C C . PHE A 1 92 ? -4.110 -6.581 14.405 1.00 90.69 92 PHE A C 1
ATOM 730 O O . PHE A 1 92 ? -3.768 -6.033 13.359 1.00 90.69 92 PHE A O 1
ATOM 737 N N . SER A 1 93 ? -3.306 -6.688 15.464 1.00 91.25 93 SER A N 1
ATOM 738 C CA . SER A 1 93 ? -1.925 -6.204 15.477 1.00 91.25 93 SER A CA 1
ATOM 739 C C . SER A 1 93 ? -1.069 -6.920 14.428 1.00 91.25 93 SER A C 1
ATOM 741 O O . SER A 1 93 ? -0.463 -6.262 13.584 1.00 91.25 93 SER A O 1
ATOM 743 N N . GLY A 1 94 ? -1.103 -8.258 14.388 1.00 91.62 94 GLY A N 1
ATOM 744 C CA . GLY A 1 94 ? -0.366 -9.030 13.384 1.00 91.62 94 GLY A CA 1
ATOM 745 C C . GLY A 1 94 ? -0.828 -8.744 11.952 1.00 91.62 94 GLY A C 1
ATOM 746 O O . GLY A 1 94 ? -0.010 -8.639 11.041 1.00 91.62 94 GLY A O 1
ATOM 747 N N . LEU A 1 95 ? -2.134 -8.554 11.738 1.00 92.38 95 LEU A N 1
ATOM 748 C CA . LEU A 1 95 ? -2.672 -8.210 10.421 1.00 92.38 95 LEU A CA 1
ATOM 749 C C . LEU A 1 95 ? -2.251 -6.799 9.978 1.00 92.38 95 LEU A C 1
ATOM 751 O O . LEU A 1 95 ? -1.907 -6.599 8.812 1.00 92.38 95 LEU A O 1
ATOM 755 N N . ALA A 1 96 ? -2.235 -5.837 10.903 1.00 92.88 96 ALA A N 1
ATOM 756 C CA . ALA A 1 96 ? -1.742 -4.490 10.645 1.00 92.88 96 ALA A CA 1
ATOM 757 C C . ALA A 1 96 ? -0.238 -4.492 10.331 1.00 92.88 96 ALA A C 1
ATOM 759 O O . ALA A 1 96 ? 0.180 -3.847 9.373 1.00 92.88 96 ALA A O 1
ATOM 760 N N . GLU A 1 97 ? 0.566 -5.257 11.072 1.00 93.75 97 GLU A N 1
ATOM 761 C CA . GLU A 1 97 ? 2.008 -5.389 10.839 1.00 93.75 97 GLU A CA 1
ATOM 762 C C . GLU A 1 97 ? 2.315 -5.983 9.456 1.00 93.75 97 GLU A C 1
ATOM 764 O O . GLU A 1 97 ? 3.109 -5.419 8.699 1.00 93.75 97 GLU A O 1
ATOM 769 N N . ILE A 1 98 ? 1.619 -7.059 9.073 1.00 93.31 98 ILE A N 1
ATOM 770 C CA . ILE A 1 98 ? 1.725 -7.648 7.730 1.00 93.31 98 ILE A CA 1
ATOM 771 C C . ILE A 1 98 ? 1.315 -6.626 6.657 1.00 93.31 98 ILE A C 1
ATOM 773 O O . ILE A 1 98 ? 2.004 -6.477 5.646 1.00 93.31 98 ILE A O 1
ATOM 777 N N . GLY A 1 99 ? 0.228 -5.883 6.883 1.00 93.44 99 GLY A N 1
ATOM 778 C CA . GLY A 1 99 ? -0.247 -4.840 5.969 1.00 93.44 99 GLY A CA 1
ATOM 779 C C . GLY A 1 99 ? 0.752 -3.698 5.766 1.00 93.44 99 GLY A C 1
ATOM 780 O O . GLY A 1 99 ? 0.956 -3.233 4.639 1.00 93.44 99 GLY A O 1
ATOM 781 N N . ILE A 1 100 ? 1.423 -3.279 6.840 1.00 93.62 100 ILE A N 1
ATOM 782 C CA . ILE A 1 100 ? 2.507 -2.293 6.786 1.00 93.62 100 ILE A CA 1
ATOM 783 C C . ILE A 1 100 ? 3.685 -2.864 5.992 1.00 93.62 100 ILE A C 1
ATOM 785 O O . ILE A 1 100 ? 4.203 -2.188 5.104 1.00 93.62 100 ILE A O 1
ATOM 789 N N . GLY A 1 101 ? 4.065 -4.121 6.244 1.00 93.50 101 GLY A N 1
ATOM 790 C CA . GLY A 1 101 ? 5.125 -4.809 5.506 1.00 93.50 101 GLY A CA 1
ATOM 791 C C . GLY A 1 101 ? 4.865 -4.863 3.997 1.00 93.50 101 GLY A C 1
ATOM 792 O O . GLY A 1 101 ? 5.748 -4.528 3.206 1.00 93.50 101 GLY A O 1
ATOM 793 N N . PHE A 1 102 ? 3.639 -5.196 3.580 1.00 95.12 102 PHE A N 1
ATOM 794 C CA . PHE A 1 102 ? 3.252 -5.157 2.166 1.00 95.12 102 PHE A CA 1
ATOM 795 C C . PHE A 1 102 ? 3.335 -3.750 1.573 1.00 95.12 102 PHE A C 1
ATOM 797 O O . PHE A 1 102 ? 3.870 -3.588 0.477 1.00 95.12 102 PHE A O 1
ATOM 804 N N . SER A 1 103 ? 2.869 -2.736 2.305 1.00 95.31 103 SER A N 1
ATOM 805 C CA . SER A 1 103 ? 2.922 -1.337 1.863 1.00 95.31 103 SER A CA 1
ATOM 806 C C . SER A 1 103 ? 4.360 -0.851 1.672 1.00 95.31 103 SER A C 1
ATOM 808 O O . SER A 1 103 ? 4.664 -0.216 0.666 1.00 95.31 103 SER A O 1
ATOM 810 N N . ILE A 1 104 ? 5.267 -1.201 2.590 1.00 94.69 104 ILE A N 1
ATOM 811 C CA . ILE A 1 104 ? 6.701 -0.905 2.462 1.00 94.69 104 ILE A CA 1
ATOM 812 C C . ILE A 1 104 ? 7.289 -1.611 1.235 1.00 94.69 104 ILE A C 1
ATOM 814 O O . ILE A 1 104 ? 8.030 -0.988 0.479 1.00 94.69 104 ILE A O 1
ATOM 818 N N . GLY A 1 105 ? 6.942 -2.883 1.009 1.00 91.94 105 GLY A N 1
ATOM 819 C CA . GLY A 1 105 ? 7.406 -3.642 -0.155 1.00 91.94 105 GLY A CA 1
ATOM 820 C C . GLY A 1 105 ? 6.990 -3.010 -1.487 1.00 91.94 105 GLY A C 1
ATOM 821 O O . GLY A 1 105 ? 7.817 -2.876 -2.387 1.00 91.94 105 GLY A O 1
ATOM 822 N N . VAL A 1 106 ? 5.736 -2.557 -1.590 1.00 93.69 106 VAL A N 1
ATOM 823 C CA . VAL A 1 106 ? 5.230 -1.845 -2.775 1.00 93.69 106 VAL A CA 1
ATOM 824 C C . VAL A 1 106 ? 5.946 -0.508 -2.967 1.00 93.69 106 VAL A C 1
ATOM 826 O O . VAL A 1 106 ? 6.494 -0.264 -4.037 1.00 93.69 106 VAL A O 1
ATOM 829 N N . LEU A 1 107 ? 6.035 0.320 -1.920 1.00 92.12 107 LEU A N 1
ATOM 830 C CA . LEU A 1 107 ? 6.728 1.612 -1.993 1.00 92.12 107 LEU A CA 1
ATOM 831 C C . LEU A 1 107 ? 8.209 1.458 -2.369 1.00 92.12 107 LEU A C 1
ATOM 833 O O . LEU A 1 107 ? 8.755 2.283 -3.098 1.00 92.12 107 LEU A O 1
ATOM 837 N N . TRP A 1 108 ? 8.865 0.397 -1.894 1.00 92.19 108 TRP A N 1
ATOM 838 C CA . TRP A 1 108 ? 10.245 0.086 -2.259 1.00 92.19 108 TRP A CA 1
ATOM 839 C C . TRP A 1 108 ? 10.385 -0.333 -3.728 1.00 92.19 108 TRP A C 1
ATOM 841 O O . TRP A 1 108 ? 11.321 0.107 -4.406 1.00 92.19 108 TRP A O 1
ATOM 851 N N . SER A 1 109 ? 9.456 -1.154 -4.234 1.00 90.75 109 SER A N 1
ATOM 852 C CA . SER A 1 109 ? 9.405 -1.504 -5.659 1.00 90.75 109 SER A CA 1
ATOM 853 C C . SER A 1 109 ? 9.230 -0.248 -6.516 1.00 90.75 109 SER A C 1
ATOM 855 O O . SER A 1 109 ? 10.044 0.022 -7.399 1.00 90.75 109 SER A O 1
ATOM 857 N N . GLU A 1 110 ? 8.256 0.593 -6.183 1.00 89.94 110 GLU A N 1
ATOM 858 C CA . GLU A 1 110 ? 7.979 1.844 -6.890 1.00 89.94 110 GLU A CA 1
ATOM 859 C C . GLU A 1 110 ? 9.161 2.809 -6.883 1.00 89.94 110 GLU A C 1
ATOM 861 O O . GLU A 1 110 ? 9.517 3.374 -7.917 1.00 89.94 110 GLU A O 1
ATOM 866 N N . TYR A 1 111 ? 9.803 2.976 -5.727 1.00 88.31 111 TYR A N 1
ATOM 867 C CA . TYR A 1 111 ? 11.009 3.784 -5.597 1.00 88.31 111 TYR A CA 1
ATOM 868 C C . TYR A 1 111 ? 12.131 3.280 -6.514 1.00 88.31 111 TYR A C 1
ATOM 870 O O . TYR A 1 111 ? 12.794 4.077 -7.181 1.00 88.31 111 TYR A O 1
ATOM 878 N N . SER A 1 112 ? 12.305 1.959 -6.600 1.00 88.62 112 SER A N 1
ATOM 879 C CA . SER A 1 112 ? 13.304 1.335 -7.473 1.00 88.62 112 SER A CA 1
ATOM 880 C C . SER A 1 112 ? 12.998 1.585 -8.951 1.00 88.62 112 SER A C 1
ATOM 882 O O . SER A 1 112 ? 13.905 1.952 -9.702 1.00 88.62 112 SER A O 1
ATOM 884 N N . VAL A 1 113 ? 11.724 1.490 -9.347 1.00 85.75 113 VAL A N 1
ATOM 885 C CA . VAL A 1 113 ? 11.267 1.794 -10.713 1.00 85.75 113 VAL A CA 1
ATOM 886 C C . VAL A 1 113 ? 11.494 3.263 -11.059 1.00 85.75 113 VAL A C 1
ATOM 888 O O . VAL A 1 113 ? 11.984 3.562 -12.144 1.00 85.75 113 VAL A O 1
ATOM 891 N N . ILE A 1 114 ? 11.209 4.191 -10.141 1.00 83.62 114 ILE A N 1
ATOM 892 C CA . ILE A 1 114 ? 11.450 5.626 -10.365 1.00 83.62 114 ILE A CA 1
ATOM 893 C C . ILE A 1 114 ? 12.942 5.910 -10.574 1.00 83.62 114 ILE A C 1
ATOM 895 O O . ILE A 1 114 ? 13.297 6.700 -11.447 1.00 83.62 114 ILE A O 1
ATOM 899 N N . LEU A 1 115 ? 13.815 5.299 -9.769 1.00 85.44 115 LEU A N 1
ATOM 900 C CA . LEU A 1 115 ? 15.252 5.565 -9.831 1.00 85.44 115 LEU A CA 1
ATOM 901 C C . LEU A 1 115 ? 15.943 4.901 -11.016 1.00 85.44 115 LEU A C 1
ATOM 903 O O . LEU A 1 115 ? 16.786 5.518 -11.662 1.00 85.44 115 LEU A O 1
ATOM 907 N N . THR A 1 116 ? 15.643 3.628 -11.249 1.00 83.62 116 THR A N 1
ATOM 908 C CA . THR A 1 116 ? 16.401 2.794 -12.189 1.00 83.62 116 THR A CA 1
ATOM 909 C C . THR A 1 116 ? 15.675 2.584 -13.513 1.00 83.62 116 THR A C 1
ATOM 911 O O . THR A 1 116 ? 16.269 2.083 -14.461 1.00 83.62 116 THR A O 1
ATOM 914 N N . GLY A 1 117 ? 14.391 2.945 -13.591 1.00 78.06 117 GLY A N 1
ATOM 915 C CA . GLY A 1 117 ? 13.508 2.542 -14.687 1.00 78.06 117 GLY A CA 1
ATOM 916 C C . GLY A 1 117 ? 13.113 1.062 -14.633 1.00 78.06 117 GLY A C 1
ATOM 917 O O . GLY A 1 117 ? 12.380 0.603 -15.503 1.00 78.06 117 GLY A O 1
ATOM 918 N N . CYS A 1 118 ? 13.585 0.324 -13.623 1.00 79.88 118 CYS A N 1
ATOM 919 C CA . CYS A 1 118 ? 13.427 -1.114 -13.485 1.00 79.88 118 CYS A CA 1
ATOM 920 C C . CYS A 1 118 ? 13.015 -1.534 -12.074 1.00 79.88 118 CYS A C 1
ATOM 922 O O . CYS A 1 118 ? 13.184 -0.803 -11.099 1.00 79.88 118 CYS A O 1
ATOM 924 N N . GLY A 1 119 ? 12.450 -2.737 -11.973 1.00 78.94 119 GLY A N 1
ATOM 925 C CA . GLY A 1 119 ? 12.103 -3.332 -10.686 1.00 78.94 119 GLY A CA 1
ATOM 926 C C . GLY A 1 119 ? 13.335 -3.578 -9.793 1.00 78.94 119 GLY A C 1
ATOM 927 O O . GLY A 1 119 ? 14.471 -3.620 -10.276 1.00 78.94 119 GLY A O 1
ATOM 928 N N . PRO A 1 120 ? 13.135 -3.741 -8.477 1.00 83.25 120 PRO A N 1
ATOM 929 C CA . PRO A 1 120 ? 14.212 -3.992 -7.518 1.00 83.25 120 PRO A CA 1
ATOM 930 C C . PRO A 1 120 ? 14.967 -5.312 -7.783 1.00 83.25 120 PRO A C 1
ATOM 932 O O . PRO A 1 120 ? 14.381 -6.389 -7.761 1.00 83.25 120 PRO A O 1
ATOM 935 N N . LEU A 1 121 ? 16.299 -5.253 -7.927 1.00 80.75 121 LEU A N 1
ATOM 936 C CA . LEU A 1 121 ? 17.146 -6.416 -8.273 1.00 80.75 121 LEU A CA 1
ATOM 937 C C . LEU A 1 121 ? 17.171 -7.536 -7.216 1.00 80.75 121 LEU A C 1
ATOM 939 O O . LEU A 1 121 ? 17.355 -8.703 -7.553 1.00 80.75 121 LEU A O 1
ATOM 943 N N . ASN A 1 122 ? 16.997 -7.185 -5.939 1.00 84.50 122 ASN A N 1
ATOM 944 C CA . ASN A 1 122 ? 17.072 -8.122 -4.809 1.00 84.50 122 ASN A CA 1
ATOM 945 C C . ASN A 1 122 ? 15.694 -8.559 -4.296 1.00 84.50 122 ASN A C 1
ATOM 947 O O . ASN A 1 122 ? 15.584 -9.108 -3.199 1.00 84.50 122 ASN A O 1
ATOM 951 N N . PHE A 1 123 ? 14.635 -8.288 -5.055 1.00 83.44 123 PHE A N 1
ATOM 952 C CA . PHE A 1 123 ? 13.272 -8.621 -4.672 1.00 83.44 123 PHE A CA 1
ATOM 953 C C . PHE A 1 123 ? 12.727 -9.656 -5.649 1.00 83.44 123 PHE A C 1
ATOM 955 O O . PHE A 1 123 ? 12.776 -9.465 -6.858 1.00 83.44 123 PHE A O 1
ATOM 962 N N . SER A 1 124 ? 12.241 -10.787 -5.142 1.00 86.81 124 SER A N 1
ATOM 963 C CA . SER A 1 124 ? 11.678 -11.812 -6.022 1.00 86.81 124 SER A CA 1
ATOM 964 C C . SER A 1 124 ? 10.344 -11.345 -6.611 1.00 86.81 124 SER A C 1
ATOM 966 O O . SER A 1 124 ? 9.488 -10.895 -5.845 1.00 86.81 124 SER A O 1
ATOM 968 N N . ASP A 1 125 ? 10.111 -11.593 -7.901 1.00 84.06 125 ASP A N 1
ATOM 969 C CA . ASP A 1 125 ? 8.835 -11.316 -8.585 1.00 84.06 125 ASP A CA 1
ATOM 970 C C . ASP A 1 125 ? 7.613 -11.871 -7.829 1.00 84.06 125 ASP A C 1
ATOM 972 O O . ASP A 1 125 ? 6.534 -11.279 -7.825 1.00 84.06 125 ASP A O 1
ATOM 976 N N . ALA A 1 126 ? 7.763 -13.032 -7.180 1.00 85.56 126 ALA A N 1
ATOM 977 C CA . ALA A 1 126 ? 6.698 -13.641 -6.389 1.00 85.56 126 ALA A CA 1
ATOM 978 C C . ALA A 1 126 ? 6.330 -12.784 -5.168 1.00 85.56 126 ALA A C 1
ATOM 980 O O . ALA A 1 126 ? 5.151 -12.519 -4.938 1.00 85.56 126 ALA A O 1
ATOM 981 N N . LEU A 1 127 ? 7.331 -12.326 -4.412 1.00 87.06 127 LEU A N 1
ATOM 982 C CA . LEU A 1 127 ? 7.133 -11.468 -3.244 1.00 87.06 127 LEU A CA 1
ATOM 983 C C . LEU A 1 127 ? 6.552 -10.110 -3.647 1.00 87.06 127 LEU A C 1
ATOM 985 O O . LEU A 1 127 ? 5.630 -9.632 -2.998 1.00 87.06 127 LEU A O 1
ATOM 989 N N . GLU A 1 128 ? 7.019 -9.544 -4.759 1.00 87.81 128 GLU A N 1
ATOM 990 C CA . GLU A 1 128 ? 6.471 -8.309 -5.317 1.00 87.81 128 GLU A CA 1
ATOM 991 C C . GLU A 1 128 ? 4.980 -8.419 -5.618 1.00 87.81 128 GLU A C 1
ATOM 993 O O . GLU A 1 128 ? 4.183 -7.610 -5.138 1.00 87.81 128 GLU A O 1
ATOM 998 N N . ARG A 1 129 ? 4.577 -9.471 -6.335 1.00 88.25 129 ARG A N 1
ATOM 999 C CA . ARG A 1 129 ? 3.163 -9.728 -6.629 1.00 88.25 129 ARG A CA 1
ATOM 1000 C C . ARG A 1 129 ? 2.334 -9.892 -5.361 1.00 88.25 129 ARG A C 1
ATOM 1002 O O . ARG A 1 129 ? 1.227 -9.362 -5.303 1.00 88.25 129 ARG A O 1
ATOM 1009 N N . VAL A 1 130 ? 2.857 -10.591 -4.353 1.00 89.50 130 VAL A N 1
ATOM 1010 C CA . VAL A 1 130 ? 2.175 -10.762 -3.062 1.00 89.50 130 VAL A CA 1
ATOM 1011 C C . VAL A 1 130 ? 2.010 -9.421 -2.346 1.00 89.50 130 VAL A C 1
ATOM 1013 O O . VAL A 1 130 ? 0.922 -9.140 -1.849 1.00 89.50 130 VAL A O 1
ATOM 1016 N N . CYS A 1 131 ? 3.032 -8.561 -2.342 1.00 92.62 131 CYS A N 1
ATOM 1017 C CA . CYS A 1 131 ? 2.944 -7.222 -1.758 1.00 92.62 131 CYS A CA 1
ATOM 1018 C C . CYS A 1 131 ? 1.873 -6.369 -2.456 1.00 92.62 131 CYS A C 1
ATOM 1020 O O . CYS A 1 131 ? 1.020 -5.800 -1.775 1.00 92.62 131 CYS A O 1
ATOM 1022 N N . TYR A 1 132 ? 1.849 -6.336 -3.794 1.00 92.00 132 TYR A N 1
ATOM 1023 C CA . TYR A 1 132 ? 0.817 -5.603 -4.540 1.00 92.00 132 TYR A CA 1
ATOM 1024 C C . TYR A 1 132 ? -0.590 -6.149 -4.276 1.00 92.00 132 TYR A C 1
ATOM 1026 O O . TYR A 1 132 ? -1.507 -5.379 -3.992 1.00 92.00 132 TYR A O 1
ATOM 1034 N N . GLN A 1 133 ? -0.774 -7.473 -4.317 1.00 92.56 133 GLN A N 1
ATOM 1035 C CA . GLN A 1 133 ? -2.063 -8.104 -4.014 1.00 92.56 133 GLN A CA 1
ATOM 1036 C C . GLN A 1 133 ? -2.521 -7.802 -2.583 1.00 92.56 133 GLN A C 1
ATOM 1038 O O . GLN A 1 133 ? -3.690 -7.482 -2.368 1.00 92.56 133 GLN A O 1
ATOM 1043 N N . GLY A 1 134 ? -1.600 -7.853 -1.617 1.00 91.88 134 GLY A N 1
ATOM 1044 C CA . GLY A 1 134 ? -1.862 -7.538 -0.218 1.00 91.88 134 GLY A CA 1
ATOM 1045 C C . GLY A 1 134 ? -2.295 -6.087 -0.013 1.00 91.88 134 GLY A C 1
ATOM 1046 O O . GLY A 1 134 ? -3.304 -5.839 0.645 1.00 91.88 134 GLY A O 1
ATOM 1047 N N . VAL A 1 135 ? -1.592 -5.129 -0.627 1.00 95.19 135 VAL A N 1
ATOM 1048 C CA . VAL A 1 135 ? -1.952 -3.702 -0.570 1.00 95.19 135 VAL A CA 1
ATOM 1049 C C . VAL A 1 135 ? -3.312 -3.441 -1.217 1.00 95.19 135 VAL A C 1
ATOM 1051 O O . VAL A 1 135 ? -4.128 -2.725 -0.637 1.00 95.19 135 VAL A O 1
ATOM 1054 N N . ILE A 1 136 ? -3.598 -4.037 -2.380 1.00 93.06 136 ILE A N 1
ATOM 1055 C CA . ILE A 1 136 ? -4.900 -3.897 -3.055 1.00 93.06 136 ILE A CA 1
ATOM 1056 C C . ILE A 1 136 ? -6.023 -4.469 -2.185 1.00 93.06 136 ILE A C 1
ATOM 1058 O O . ILE A 1 136 ? -7.062 -3.829 -2.027 1.00 93.06 136 ILE A O 1
ATOM 1062 N N . ALA A 1 137 ? -5.821 -5.644 -1.586 1.00 93.69 1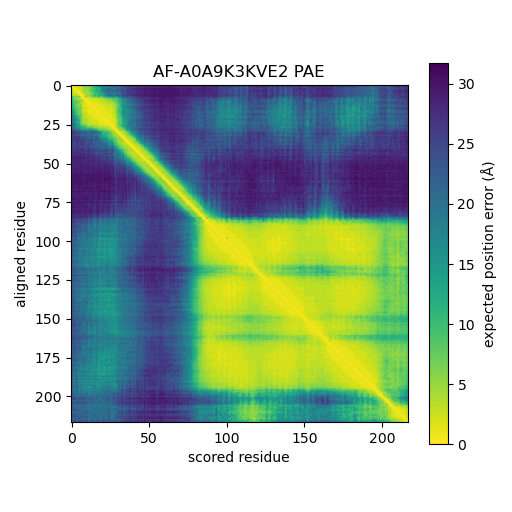37 ALA A N 1
ATOM 1063 C CA . ALA A 1 137 ? -6.808 -6.246 -0.700 1.00 93.69 137 ALA A CA 1
ATOM 1064 C C . ALA A 1 137 ? -7.061 -5.372 0.540 1.00 93.69 137 ALA A C 1
ATOM 1066 O O . ALA A 1 137 ? -8.212 -5.091 0.865 1.00 93.69 137 ALA A O 1
ATOM 1067 N N . LEU A 1 138 ? -6.004 -4.896 1.205 1.00 93.44 138 LEU A N 1
ATOM 1068 C CA . LEU A 1 138 ? -6.119 -4.131 2.449 1.00 93.44 138 LEU A CA 1
ATOM 1069 C C . LEU A 1 138 ? -6.724 -2.739 2.224 1.00 93.44 138 LEU A C 1
ATOM 1071 O O . LEU A 1 138 ? -7.653 -2.347 2.930 1.00 93.44 138 LEU A O 1
ATOM 1075 N N . SER A 1 139 ? -6.266 -2.026 1.193 1.00 94.19 139 SER A N 1
ATOM 1076 C CA . SER A 1 139 ? -6.848 -0.738 0.790 1.00 94.19 139 SER A CA 1
ATOM 1077 C C . SER A 1 139 ? -8.287 -0.891 0.291 1.00 94.19 139 SER A C 1
ATOM 1079 O O . SER A 1 139 ? -9.139 -0.062 0.609 1.00 94.19 139 SER A O 1
ATOM 1081 N N . GLY A 1 140 ? -8.589 -1.978 -0.427 1.00 92.81 140 GLY A N 1
ATOM 1082 C CA . GLY A 1 1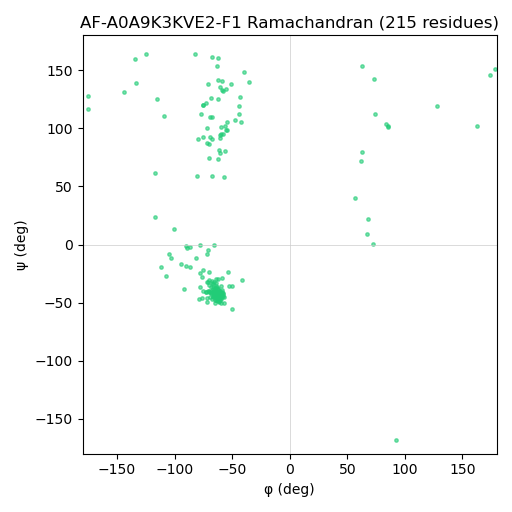40 ? -9.936 -2.320 -0.870 1.00 92.81 140 GLY A CA 1
ATOM 1083 C C . GLY A 1 140 ? -10.888 -2.557 0.300 1.00 92.81 140 GLY A C 1
ATOM 1084 O O . GLY A 1 140 ? -11.982 -1.998 0.309 1.00 92.81 140 GLY A O 1
ATOM 1085 N N . VAL A 1 141 ? -10.461 -3.312 1.317 1.00 92.19 141 VAL A N 1
ATOM 1086 C CA . VAL A 1 141 ? -11.238 -3.530 2.549 1.00 92.19 141 VAL A CA 1
ATOM 1087 C C . VAL A 1 141 ? -11.438 -2.223 3.313 1.00 92.19 141 VAL A C 1
ATOM 1089 O O . VAL A 1 141 ? -12.562 -1.933 3.716 1.00 92.19 141 VAL A O 1
ATOM 1092 N N . ALA A 1 142 ? -10.395 -1.405 3.475 1.00 92.12 142 ALA A N 1
ATOM 1093 C CA . ALA A 1 142 ? -10.505 -0.118 4.159 1.00 92.12 142 ALA A CA 1
ATOM 1094 C C . ALA A 1 142 ? -11.471 0.840 3.446 1.00 92.12 142 ALA A C 1
ATOM 1096 O O . ALA A 1 142 ? -12.359 1.423 4.074 1.00 92.12 142 ALA A O 1
ATOM 1097 N N . LEU A 1 143 ? -11.358 0.952 2.121 1.00 91.88 143 LEU A N 1
ATOM 1098 C CA . LEU A 1 143 ? -12.243 1.784 1.314 1.00 91.88 143 LEU A CA 1
ATOM 1099 C C . LEU A 1 143 ? -13.682 1.259 1.336 1.00 91.88 143 LEU A C 1
ATOM 1101 O O . LEU A 1 143 ? -14.615 2.039 1.516 1.00 91.88 143 LEU A O 1
ATOM 1105 N N . PHE A 1 144 ? -13.866 -0.055 1.192 1.00 91.19 144 PHE A N 1
ATOM 1106 C CA . PHE A 1 144 ? -15.177 -0.691 1.272 1.00 91.19 144 PHE A CA 1
ATOM 1107 C C . PHE A 1 144 ? -15.831 -0.442 2.632 1.00 91.19 144 PHE A C 1
ATOM 1109 O O . PHE A 1 144 ? -16.982 -0.012 2.685 1.00 91.19 144 PHE A O 1
ATOM 1116 N N . ASN A 1 145 ? -15.083 -0.621 3.723 1.00 91.50 145 ASN A N 1
ATOM 1117 C CA . ASN A 1 145 ? -15.563 -0.328 5.066 1.00 91.50 145 ASN A CA 1
ATOM 1118 C C . ASN A 1 145 ? -15.992 1.136 5.200 1.00 91.50 145 ASN A C 1
ATOM 1120 O O . ASN A 1 145 ? -17.063 1.427 5.723 1.00 91.50 145 ASN A O 1
ATOM 1124 N N . ARG A 1 146 ? -15.208 2.067 4.652 1.00 90.12 146 ARG A N 1
ATOM 1125 C CA . ARG A 1 146 ? -15.542 3.493 4.673 1.00 90.12 146 ARG A CA 1
ATOM 1126 C C . ARG A 1 146 ? -16.812 3.820 3.889 1.00 90.12 146 ARG A C 1
ATOM 1128 O O . ARG A 1 146 ? -17.567 4.688 4.314 1.00 90.12 146 ARG A O 1
ATOM 1135 N N . ILE A 1 147 ? -17.062 3.133 2.775 1.00 91.50 147 ILE A N 1
ATOM 1136 C CA . ILE A 1 147 ? -18.277 3.308 1.964 1.00 91.50 147 ILE A CA 1
ATOM 1137 C C . ILE A 1 147 ? -19.501 2.731 2.682 1.00 91.50 147 ILE A C 1
ATOM 1139 O O . ILE A 1 147 ? -20.542 3.380 2.724 1.00 91.50 147 ILE A O 1
ATOM 1143 N N . VAL A 1 148 ? -19.383 1.524 3.242 1.00 93.31 148 VAL A N 1
ATOM 1144 C CA . VAL A 1 148 ? -20.512 0.804 3.851 1.00 93.31 148 VAL A CA 1
ATOM 1145 C C . VAL A 1 148 ? -20.840 1.329 5.247 1.00 93.31 148 VAL A C 1
ATOM 1147 O O . VAL A 1 148 ? -22.004 1.576 5.548 1.00 93.31 148 VAL A O 1
ATOM 1150 N N . ALA A 1 149 ? -19.832 1.512 6.099 1.00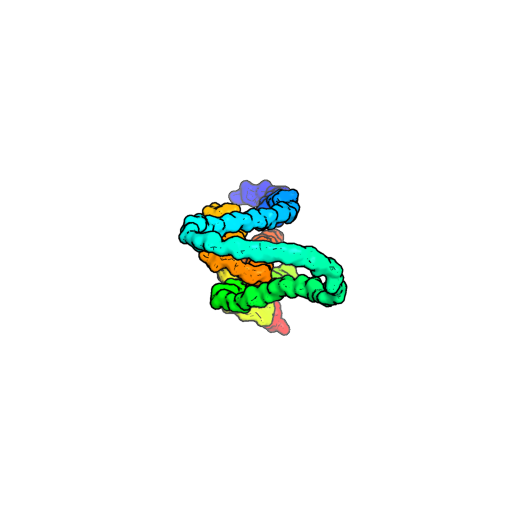 91.50 149 ALA A N 1
ATOM 1151 C CA . ALA A 1 149 ? -20.014 1.937 7.485 1.00 91.50 149 ALA A CA 1
ATOM 1152 C C . ALA A 1 149 ? -19.991 3.465 7.658 1.00 91.50 149 ALA A C 1
ATOM 1154 O O . ALA A 1 149 ? -20.429 3.970 8.690 1.00 91.50 149 ALA A O 1
ATOM 1155 N N . GLY A 1 150 ? -19.451 4.221 6.693 1.00 90.81 150 GLY A N 1
ATOM 1156 C CA . GLY A 1 150 ? -19.273 5.675 6.814 1.00 90.81 150 GLY A CA 1
ATOM 1157 C C . GLY A 1 150 ? -18.238 6.096 7.868 1.00 90.81 150 GLY A C 1
ATOM 1158 O O . GLY A 1 150 ? -18.127 7.281 8.182 1.00 90.81 150 GLY A O 1
ATOM 1159 N N . LYS A 1 151 ? -17.488 5.141 8.429 1.00 91.75 151 LYS A N 1
ATOM 1160 C CA . LYS A 1 151 ? -16.510 5.322 9.512 1.00 91.75 151 LYS A CA 1
ATOM 1161 C C . LYS A 1 151 ? -15.137 4.781 9.093 1.00 91.75 151 LYS A C 1
ATOM 1163 O O . LYS A 1 151 ? -15.024 4.044 8.114 1.00 91.75 151 LYS A O 1
ATOM 1168 N N . SER A 1 152 ? -14.086 5.162 9.822 1.00 89.12 152 SER A N 1
ATOM 1169 C CA . SER A 1 152 ? -12.754 4.562 9.655 1.00 89.12 152 SER A CA 1
ATOM 1170 C C . SER A 1 152 ? -12.744 3.102 10.116 1.00 89.12 152 SER A C 1
ATOM 1172 O O . SER A 1 152 ? -13.628 2.665 10.865 1.00 89.12 152 SER A O 1
ATOM 1174 N N . LEU A 1 153 ? -11.733 2.345 9.674 1.00 87.69 153 LEU A N 1
ATOM 1175 C CA . LEU A 1 153 ? -11.583 0.940 10.059 1.00 87.69 153 LEU A CA 1
ATOM 1176 C C . LEU A 1 153 ? -11.442 0.798 11.582 1.00 87.69 153 LEU A C 1
ATOM 1178 O O . LEU A 1 153 ? -12.099 -0.040 12.184 1.00 87.69 153 LEU A O 1
ATOM 1182 N N . GLU A 1 154 ? -10.666 1.692 12.196 1.00 89.69 154 GLU A N 1
ATOM 1183 C CA . GLU A 1 154 ? -10.447 1.801 13.645 1.00 89.69 154 GLU A CA 1
ATOM 1184 C C . GLU A 1 154 ? -11.758 1.817 14.446 1.00 89.69 154 GLU A C 1
ATOM 1186 O O . GLU A 1 154 ? -11.980 0.954 15.290 1.00 89.69 154 GLU A O 1
ATOM 1191 N N . LEU A 1 155 ? -12.664 2.744 14.116 1.00 88.94 155 LEU A N 1
ATOM 1192 C CA . LEU A 1 155 ? -13.943 2.896 14.818 1.00 88.94 155 LEU A CA 1
ATOM 1193 C C . LEU A 1 155 ? -14.878 1.710 14.584 1.00 88.94 155 LEU A C 1
ATOM 1195 O O . LEU A 1 155 ? -15.687 1.374 15.443 1.00 88.94 155 LEU A O 1
ATOM 1199 N N . THR A 1 156 ? -14.791 1.090 13.407 1.00 91.62 156 THR A N 1
ATOM 1200 C CA . THR A 1 156 ? -15.639 -0.060 13.072 1.00 91.62 156 THR A CA 1
ATOM 1201 C C . THR A 1 156 ? -15.190 -1.302 13.837 1.00 91.62 156 THR A C 1
ATOM 1203 O O . THR A 1 156 ? -16.020 -2.042 14.357 1.00 91.62 156 THR A O 1
ATOM 1206 N N . VAL A 1 157 ? -13.875 -1.509 13.948 1.00 90.00 157 VAL A N 1
ATOM 1207 C CA . VAL A 1 157 ? -13.300 -2.607 14.730 1.00 90.00 157 VAL A CA 1
ATOM 1208 C C . VAL A 1 157 ? -13.623 -2.431 16.214 1.00 90.00 157 VAL A C 1
ATOM 1210 O O . VAL A 1 157 ? -14.051 -3.391 16.849 1.00 90.00 157 VAL A O 1
ATOM 1213 N N . GLU A 1 158 ? -13.515 -1.213 16.749 1.00 89.62 158 GLU A N 1
ATOM 1214 C CA . GLU A 1 158 ? -13.880 -0.929 18.141 1.00 89.62 158 GLU A CA 1
ATOM 1215 C C . GLU A 1 158 ? -15.377 -1.178 18.419 1.00 89.62 158 GLU A C 1
ATOM 1217 O O . GLU A 1 158 ? -15.747 -1.770 19.432 1.00 89.62 158 GLU A O 1
ATOM 1222 N N . GLU A 1 159 ? -16.259 -0.794 17.491 1.00 90.88 159 GLU A N 1
ATOM 1223 C CA . GLU A 1 159 ? -17.706 -1.015 17.619 1.00 90.88 159 GLU A CA 1
ATOM 1224 C C . GLU A 1 159 ? -18.084 -2.507 17.574 1.00 90.88 159 GLU A C 1
ATOM 1226 O O . GLU A 1 159 ? -19.028 -2.921 18.246 1.00 90.88 159 GLU A O 1
ATOM 1231 N N . TRP A 1 160 ? -17.361 -3.323 16.798 1.00 89.19 160 TRP A N 1
ATOM 1232 C CA . TRP A 1 160 ? -17.703 -4.735 16.576 1.00 89.19 160 TRP A CA 1
ATOM 1233 C C . TRP A 1 160 ? -17.031 -5.692 17.563 1.00 89.19 160 TRP A C 1
ATOM 1235 O O . TRP A 1 160 ? -17.653 -6.663 17.992 1.00 89.19 160 TRP A O 1
ATOM 1245 N N . PHE A 1 161 ? -15.774 -5.433 17.924 1.00 88.06 161 PHE A N 1
ATOM 1246 C CA . PHE A 1 161 ? -14.965 -6.309 18.782 1.00 88.06 161 PHE A CA 1
ATOM 1247 C C . PHE A 1 161 ? -14.814 -5.758 20.215 1.00 88.06 161 PHE A C 1
ATOM 1249 O O . PHE A 1 161 ? -14.385 -6.464 21.133 1.00 88.06 161 PHE A O 1
ATOM 1256 N N . GLY A 1 162 ? -15.271 -4.525 20.457 1.00 87.88 162 GLY A N 1
ATOM 1257 C CA . GLY A 1 162 ? -15.185 -3.837 21.742 1.00 87.88 162 GLY A CA 1
ATOM 1258 C C . GLY A 1 162 ? -13.921 -2.977 21.865 1.00 87.88 162 GLY A C 1
ATOM 1259 O O . GLY A 1 162 ? -13.232 -2.749 20.875 1.00 87.88 162 GLY A O 1
ATOM 1260 N N . PRO A 1 163 ? -13.598 -2.482 23.073 1.00 87.81 163 PRO A N 1
ATOM 1261 C CA . PRO A 1 163 ? -12.446 -1.608 23.271 1.00 87.81 163 PRO A CA 1
ATOM 1262 C C . PRO A 1 163 ? -11.142 -2.382 23.037 1.00 87.81 163 PRO A C 1
ATOM 1264 O O . PRO A 1 163 ? -10.788 -3.258 23.829 1.00 87.81 163 PRO A O 1
ATOM 1267 N N . LEU A 1 164 ? -10.452 -2.065 21.940 1.00 85.56 164 LEU A N 1
ATOM 1268 C CA . LEU A 1 164 ? -9.115 -2.575 21.633 1.00 85.56 164 LEU A CA 1
ATOM 1269 C C . LEU A 1 164 ? -8.042 -1.761 22.361 1.00 85.56 164 LEU A C 1
ATOM 1271 O O . LEU A 1 164 ? -8.266 -0.633 22.799 1.00 85.56 164 LEU A O 1
ATOM 1275 N N . LEU A 1 165 ? -6.838 -2.326 22.433 1.00 87.75 165 LEU A N 1
ATOM 1276 C CA . LEU A 1 165 ? -5.653 -1.590 22.862 1.00 87.75 165 LEU A CA 1
ATOM 1277 C C . LEU A 1 165 ? -5.386 -0.372 21.962 1.00 87.75 165 LEU A C 1
ATOM 1279 O O . LEU A 1 165 ? -5.302 -0.508 20.738 1.00 87.75 165 LEU A O 1
ATOM 1283 N N . ASP A 1 166 ? -5.118 0.788 22.569 1.00 87.94 166 ASP A N 1
ATOM 1284 C CA . ASP A 1 166 ? -4.761 2.023 21.849 1.00 87.94 166 ASP A CA 1
ATOM 1285 C C . ASP A 1 166 ? -3.590 1.816 20.873 1.00 87.94 166 ASP A C 1
ATOM 1287 O O . ASP A 1 166 ? -3.562 2.377 19.777 1.00 87.94 166 ASP A O 1
ATOM 1291 N N . THR A 1 167 ? -2.622 0.964 21.230 1.00 88.69 167 THR A N 1
ATOM 1292 C CA . THR A 1 167 ? -1.480 0.643 20.362 1.00 88.69 167 THR A CA 1
ATOM 1293 C C . THR A 1 167 ? -1.907 -0.089 19.092 1.00 88.69 167 THR A C 1
ATOM 1295 O O . THR A 1 167 ? -1.375 0.188 18.018 1.00 88.69 167 THR A O 1
ATOM 1298 N N . THR A 1 168 ? -2.880 -0.995 19.194 1.00 89.88 168 THR A N 1
ATOM 1299 C CA . THR A 1 168 ? -3.417 -1.753 18.057 1.00 89.88 168 THR A CA 1
ATOM 1300 C C . THR A 1 168 ? -4.216 -0.837 17.134 1.00 89.88 168 THR A C 1
ATOM 1302 O O . THR A 1 168 ? -4.062 -0.908 15.916 1.00 89.88 168 THR A O 1
ATOM 1305 N N . LEU A 1 169 ? -4.999 0.090 17.697 1.00 89.94 169 LEU A N 1
ATOM 1306 C CA . LEU A 1 169 ? -5.733 1.101 16.926 1.00 89.94 169 LEU A CA 1
ATOM 1307 C C . LEU A 1 169 ? -4.779 1.988 16.114 1.00 89.94 169 LEU A C 1
ATOM 1309 O O . LEU A 1 169 ? -4.993 2.213 14.920 1.00 89.94 169 LEU A O 1
ATOM 1313 N N . VAL A 1 170 ? -3.671 2.423 16.723 1.00 90.88 170 VAL A N 1
ATOM 1314 C CA . VAL A 1 170 ? -2.626 3.186 16.024 1.00 90.88 170 VAL A CA 1
ATOM 1315 C C . VAL A 1 170 ? -1.989 2.364 14.898 1.00 90.88 170 VAL A C 1
ATOM 1317 O O . VAL A 1 170 ? -1.798 2.896 13.805 1.00 90.88 170 VAL A O 1
ATOM 1320 N N . GLN A 1 171 ? -1.700 1.077 15.113 1.00 92.38 171 GLN A N 1
ATOM 1321 C CA . GLN A 1 171 ? -1.151 0.208 14.064 1.00 92.38 171 GLN A CA 1
ATOM 1322 C C . GLN A 1 171 ? -2.112 0.046 12.882 1.00 92.38 171 GLN A C 1
ATOM 1324 O O . GLN A 1 171 ? -1.686 0.189 11.736 1.00 92.38 171 GLN A O 1
ATOM 1329 N N . ILE A 1 172 ? -3.403 -0.185 13.141 1.00 92.69 172 ILE A N 1
ATOM 1330 C CA . ILE A 1 172 ? -4.432 -0.271 12.094 1.00 92.69 172 ILE A CA 1
ATOM 1331 C C . ILE A 1 172 ? -4.489 1.035 11.298 1.00 92.69 172 ILE A C 1
ATOM 1333 O O . ILE A 1 172 ? -4.501 1.011 10.068 1.00 92.69 172 ILE A O 1
ATOM 1337 N N . ARG A 1 173 ? -4.463 2.184 11.985 1.00 92.25 173 ARG A N 1
ATOM 1338 C CA . ARG A 1 173 ? -4.456 3.498 11.335 1.00 92.25 173 ARG A CA 1
ATOM 1339 C C . ARG A 1 173 ? -3.225 3.674 10.442 1.00 92.25 173 ARG A C 1
ATOM 1341 O O . ARG A 1 173 ? -3.352 4.142 9.313 1.00 92.25 173 ARG A O 1
ATOM 1348 N N . ILE A 1 174 ? -2.040 3.284 10.912 1.00 93.00 174 ILE A N 1
ATOM 1349 C CA . ILE A 1 174 ? -0.807 3.334 10.110 1.00 93.00 174 ILE A CA 1
ATOM 1350 C C . ILE A 1 174 ? -0.911 2.400 8.895 1.00 93.00 174 ILE A C 1
ATOM 1352 O O . ILE A 1 174 ? -0.525 2.795 7.795 1.00 93.00 174 ILE A O 1
ATOM 1356 N N . ALA A 1 175 ? -1.463 1.196 9.054 1.00 93.44 175 ALA A N 1
ATOM 1357 C CA . ALA A 1 175 ? -1.677 0.252 7.956 1.00 93.44 175 ALA A CA 1
ATOM 1358 C C . ALA A 1 175 ? -2.654 0.805 6.898 1.00 93.44 175 ALA A C 1
ATOM 1360 O O . ALA A 1 175 ? -2.391 0.724 5.697 1.00 93.44 175 ALA A O 1
ATOM 1361 N N . GLU A 1 176 ? -3.748 1.441 7.323 1.00 93.19 176 GLU A N 1
ATOM 1362 C CA . GLU A 1 176 ? -4.712 2.092 6.427 1.00 93.19 176 GLU A CA 1
ATOM 1363 C C . GLU A 1 176 ? -4.057 3.233 5.628 1.00 93.19 176 GLU A C 1
ATOM 1365 O O . GLU A 1 176 ? -4.160 3.273 4.402 1.00 93.19 176 GLU A O 1
ATOM 1370 N N . TYR A 1 177 ? -3.317 4.130 6.289 1.00 93.19 177 TYR A N 1
ATOM 1371 C CA . TYR A 1 177 ? -2.646 5.238 5.599 1.00 93.19 177 TYR A CA 1
ATOM 1372 C C . TYR A 1 177 ? -1.506 4.776 4.685 1.00 93.19 177 TYR A C 1
ATOM 1374 O O . TYR A 1 177 ? -1.363 5.297 3.578 1.00 93.19 177 TYR A O 1
ATOM 1382 N N . SER A 1 178 ? -0.692 3.816 5.128 1.00 93.88 178 SER A N 1
ATOM 1383 C CA . SER A 1 178 ? 0.434 3.307 4.335 1.00 93.88 178 SER A CA 1
ATOM 1384 C C . SER A 1 178 ? -0.036 2.546 3.097 1.00 93.88 178 SER A C 1
ATOM 1386 O O . SER A 1 178 ? 0.508 2.773 2.018 1.00 93.88 178 SER A O 1
ATOM 1388 N N . SER A 1 179 ? -1.091 1.736 3.209 1.00 93.31 179 SER A N 1
ATOM 1389 C CA . SER A 1 179 ? -1.679 1.051 2.052 1.00 93.31 179 SER A CA 1
ATOM 1390 C C . SER A 1 179 ? -2.311 2.032 1.066 1.00 93.31 179 SER A C 1
ATOM 1392 O O . SER A 1 179 ? -2.110 1.901 -0.139 1.00 93.31 179 SER A O 1
ATOM 1394 N N . ALA A 1 180 ? -2.998 3.068 1.554 1.00 92.31 180 ALA A N 1
ATOM 1395 C CA . ALA A 1 180 ? -3.508 4.140 0.706 1.00 92.31 180 ALA A CA 1
ATOM 1396 C C . ALA A 1 180 ? -2.363 4.858 -0.032 1.00 92.31 180 ALA A C 1
ATOM 1398 O O . ALA A 1 180 ? -2.430 5.059 -1.245 1.00 92.31 180 ALA A O 1
ATOM 1399 N N . MET A 1 181 ? -1.284 5.203 0.676 1.00 93.12 181 MET A N 1
ATOM 1400 C CA . MET A 1 181 ? -0.104 5.812 0.063 1.00 93.12 181 MET A CA 1
ATOM 1401 C C . MET A 1 181 ? 0.553 4.917 -0.986 1.00 93.12 181 MET A C 1
ATOM 1403 O O . MET A 1 181 ? 0.910 5.429 -2.041 1.00 93.12 181 MET A O 1
ATOM 1407 N N . ALA A 1 182 ? 0.677 3.615 -0.726 1.00 93.50 182 ALA A N 1
ATOM 1408 C CA . ALA A 1 182 ? 1.217 2.653 -1.681 1.00 93.50 182 ALA A CA 1
ATOM 1409 C C . ALA A 1 182 ? 0.363 2.593 -2.958 1.00 93.50 182 ALA A C 1
ATOM 1411 O O . ALA A 1 182 ? 0.888 2.705 -4.056 1.00 93.50 182 ALA A O 1
ATOM 1412 N N . VAL A 1 183 ? -0.969 2.543 -2.844 1.00 92.69 183 VAL A N 1
ATOM 1413 C CA . VAL A 1 183 ? -1.850 2.614 -4.026 1.00 92.69 183 VAL A CA 1
ATOM 1414 C C . VAL A 1 183 ? -1.659 3.928 -4.792 1.00 92.69 183 VAL A C 1
ATOM 1416 O O . VAL A 1 183 ? -1.569 3.925 -6.018 1.00 92.69 183 VAL A O 1
ATOM 1419 N N . GLY A 1 184 ? -1.582 5.062 -4.089 1.00 92.50 184 GLY A N 1
ATOM 1420 C CA . GLY A 1 184 ? -1.329 6.363 -4.712 1.00 92.50 184 GLY A CA 1
ATOM 1421 C C . GLY A 1 184 ? 0.029 6.434 -5.421 1.00 92.50 184 GLY A C 1
ATOM 1422 O O . GLY A 1 184 ? 0.125 7.007 -6.509 1.00 92.50 184 GLY A O 1
ATOM 1423 N N . GLY A 1 185 ? 1.055 5.824 -4.829 1.00 89.00 185 GLY A N 1
ATOM 1424 C CA . GLY A 1 185 ? 2.385 5.678 -5.407 1.00 89.00 185 GLY A CA 1
ATOM 1425 C C . GLY A 1 185 ? 2.367 4.853 -6.694 1.00 89.00 185 GLY A C 1
ATOM 1426 O O . GLY A 1 185 ? 2.898 5.313 -7.705 1.00 89.00 185 GLY A O 1
ATOM 1427 N N . ALA A 1 186 ? 1.625 3.744 -6.726 1.00 88.94 186 ALA A N 1
ATOM 1428 C CA . ALA A 1 186 ? 1.488 2.895 -7.911 1.00 88.94 186 ALA A CA 1
ATOM 1429 C C . ALA A 1 186 ? 0.873 3.653 -9.097 1.00 88.94 186 ALA A C 1
ATOM 1431 O O . ALA A 1 186 ? 1.305 3.527 -10.243 1.00 88.94 186 ALA A O 1
ATOM 1432 N N . PHE A 1 187 ? -0.127 4.500 -8.840 1.00 90.00 187 PHE A N 1
ATOM 1433 C CA . PHE A 1 187 ? -0.687 5.363 -9.883 1.00 90.00 187 PHE A CA 1
ATOM 1434 C C . PHE A 1 187 ? 0.301 6.437 -10.343 1.00 90.00 187 PHE A C 1
ATOM 1436 O O . PHE A 1 187 ? 0.339 6.775 -11.530 1.00 90.00 187 PHE A O 1
ATOM 1443 N N . LEU A 1 188 ? 1.099 6.983 -9.423 1.00 89.25 188 LEU A N 1
ATOM 1444 C CA . LEU A 1 188 ? 2.111 7.981 -9.746 1.00 89.25 188 LEU A CA 1
ATOM 1445 C C . LEU A 1 188 ? 3.229 7.384 -10.609 1.00 89.25 188 LEU A C 1
ATOM 1447 O O . LEU A 1 188 ? 3.598 7.993 -11.614 1.00 89.25 188 LEU A O 1
ATOM 1451 N N . THR A 1 189 ? 3.733 6.196 -10.271 1.00 86.00 189 THR A N 1
ATOM 1452 C CA . THR A 1 189 ? 4.753 5.501 -11.068 1.00 86.00 189 THR A CA 1
ATOM 1453 C C . THR A 1 189 ? 4.231 5.163 -12.456 1.00 86.00 189 THR A C 1
ATOM 1455 O O . THR A 1 189 ? 4.912 5.440 -13.444 1.00 86.00 189 THR A O 1
ATOM 1458 N N . LEU A 1 190 ? 2.995 4.669 -12.563 1.00 84.19 190 LEU A N 1
ATOM 1459 C CA . LEU A 1 190 ? 2.345 4.423 -13.849 1.00 84.19 190 LEU A CA 1
ATOM 1460 C C . LEU A 1 190 ? 2.261 5.705 -14.696 1.00 84.19 190 LEU A C 1
ATOM 1462 O O . LEU A 1 190 ? 2.570 5.689 -15.888 1.00 84.19 190 LEU A O 1
ATOM 1466 N N . ALA A 1 191 ? 1.879 6.831 -14.085 1.00 85.25 191 ALA A N 1
ATOM 1467 C CA . ALA A 1 191 ? 1.779 8.115 -14.774 1.00 85.25 191 ALA A CA 1
ATOM 1468 C C . ALA A 1 191 ? 3.143 8.624 -15.271 1.00 85.25 191 ALA A C 1
ATOM 1470 O O . ALA A 1 191 ? 3.232 9.144 -16.385 1.00 85.25 191 ALA A O 1
ATOM 1471 N N . VAL A 1 192 ? 4.202 8.459 -14.474 1.00 83.50 192 VAL A N 1
ATOM 1472 C CA . VAL A 1 192 ? 5.577 8.836 -14.843 1.00 83.50 192 VAL A CA 1
ATOM 1473 C C . VAL A 1 192 ? 6.055 8.002 -16.029 1.00 83.50 192 VAL A C 1
ATOM 1475 O O . VAL A 1 192 ? 6.530 8.549 -17.022 1.00 83.50 192 VAL A O 1
ATOM 1478 N N . GLN A 1 193 ? 5.870 6.686 -15.973 1.00 81.12 193 GLN A N 1
ATOM 1479 C CA . GLN A 1 193 ? 6.303 5.787 -17.039 1.00 81.12 193 GLN A CA 1
ATOM 1480 C C . GLN A 1 193 ? 5.523 5.994 -18.345 1.00 81.12 193 GLN A C 1
ATOM 1482 O O . GLN A 1 193 ? 6.113 5.975 -19.427 1.00 81.12 193 GLN A O 1
ATOM 1487 N N . TYR A 1 194 ? 4.222 6.292 -18.252 1.00 84.25 194 TYR A N 1
ATOM 1488 C CA . TYR A 1 194 ? 3.414 6.684 -19.408 1.00 84.25 194 TYR A CA 1
ATOM 1489 C C . TYR A 1 194 ? 3.973 7.938 -20.101 1.00 84.25 194 TYR A C 1
ATOM 1491 O O . TYR A 1 194 ? 3.991 8.016 -21.329 1.00 84.25 194 TYR A O 1
ATOM 1499 N N . GLN A 1 195 ? 4.462 8.920 -19.335 1.00 84.44 195 GLN A N 1
ATOM 1500 C CA . GLN A 1 195 ? 5.059 10.136 -19.900 1.00 84.44 195 GLN A CA 1
ATOM 1501 C C . GLN A 1 195 ? 6.427 9.898 -20.540 1.00 84.44 195 GLN A C 1
ATOM 1503 O O . GLN A 1 195 ? 6.754 10.566 -21.521 1.00 84.44 195 GLN A O 1
ATOM 1508 N N . SER A 1 196 ? 7.202 8.952 -20.015 1.00 81.81 196 SER A N 1
ATOM 1509 C CA . SER A 1 196 ? 8.509 8.579 -20.563 1.00 81.81 196 SER A CA 1
ATOM 1510 C C . SER A 1 196 ? 8.417 7.802 -21.882 1.00 81.81 196 SER A C 1
ATOM 1512 O O . SER A 1 196 ? 9.441 7.581 -22.522 1.00 81.81 196 SER A O 1
ATOM 1514 N N . GLY A 1 197 ? 7.213 7.404 -22.315 1.00 78.56 197 GLY A N 1
ATOM 1515 C CA . GLY A 1 197 ? 7.018 6.642 -23.551 1.00 78.56 197 GLY A CA 1
ATOM 1516 C C . GLY A 1 197 ? 7.578 5.221 -23.477 1.00 78.56 197 GLY A C 1
ATOM 1517 O O . GLY A 1 197 ? 7.873 4.634 -24.517 1.00 78.56 197 GLY A O 1
ATOM 1518 N N . ALA A 1 198 ? 7.742 4.683 -22.263 1.00 72.06 198 ALA A N 1
ATOM 1519 C CA . ALA A 1 198 ? 8.158 3.303 -22.062 1.00 72.06 198 ALA A CA 1
ATOM 1520 C C . ALA A 1 198 ? 7.122 2.366 -22.698 1.00 72.06 198 ALA A C 1
ATOM 1522 O O . ALA A 1 198 ? 5.912 2.578 -22.566 1.00 72.06 198 ALA A O 1
ATOM 1523 N N . ASN A 1 199 ? 7.589 1.344 -23.415 1.00 68.50 199 ASN A N 1
ATOM 1524 C CA . ASN A 1 199 ? 6.703 0.370 -24.036 1.00 68.50 199 ASN A CA 1
ATOM 1525 C C . ASN A 1 199 ? 6.269 -0.620 -22.947 1.00 68.50 199 ASN A C 1
ATOM 1527 O O . ASN A 1 199 ? 6.965 -1.580 -22.629 1.00 68.50 199 ASN A O 1
ATOM 1531 N N . MET A 1 200 ? 5.157 -0.295 -22.292 1.00 62.56 200 MET A N 1
ATOM 1532 C CA . MET A 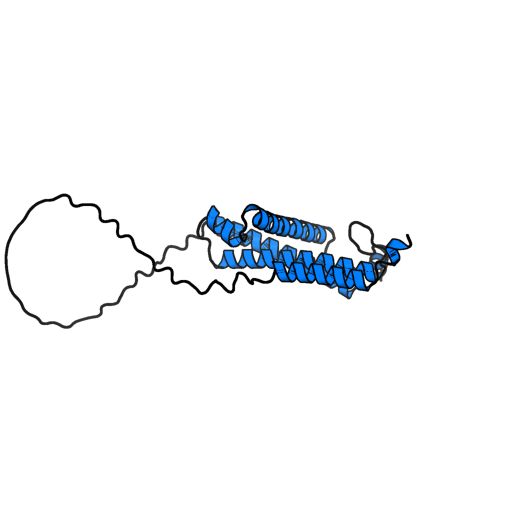1 200 ? 4.668 -1.004 -21.114 1.00 62.56 200 MET A CA 1
ATOM 1533 C C . MET A 1 200 ? 4.091 -2.364 -21.507 1.00 62.56 200 MET A C 1
ATOM 1535 O O . MET A 1 200 ? 3.108 -2.417 -22.249 1.00 62.56 200 MET A O 1
ATOM 1539 N N . ASP A 1 201 ? 4.625 -3.453 -20.951 1.00 62.44 201 ASP A N 1
ATOM 1540 C CA . ASP A 1 201 ? 3.930 -4.738 -21.008 1.00 62.44 201 ASP A CA 1
ATOM 1541 C C . ASP A 1 201 ? 2.762 -4.708 -20.002 1.00 62.44 201 ASP A C 1
ATOM 1543 O O . ASP A 1 201 ? 2.940 -4.429 -18.809 1.00 62.44 201 ASP A O 1
ATOM 1547 N N . GLY A 1 202 ? 1.539 -4.893 -20.507 1.00 52.56 202 GLY A N 1
ATOM 1548 C CA . GLY A 1 202 ? 0.294 -4.339 -19.946 1.00 52.56 202 GLY A CA 1
ATOM 1549 C C . GLY A 1 202 ? -0.150 -4.834 -18.562 1.00 52.56 202 GLY A C 1
ATOM 1550 O O . GLY A 1 202 ? -1.175 -4.377 -18.063 1.00 52.56 202 GLY A O 1
ATOM 1551 N N . LEU A 1 203 ? 0.594 -5.749 -17.938 1.00 54.28 203 LEU A N 1
ATOM 1552 C CA . LEU A 1 203 ? 0.300 -6.308 -16.612 1.00 54.28 203 LEU A CA 1
ATOM 1553 C C . LEU A 1 203 ? 1.237 -5.816 -15.505 1.00 54.28 203 LEU A C 1
ATOM 1555 O O . LEU A 1 203 ? 0.821 -5.776 -14.352 1.00 54.28 203 LEU A O 1
ATOM 1559 N N . SER A 1 204 ? 2.474 -5.442 -15.837 1.00 57.31 204 SER A N 1
ATOM 1560 C CA . SER A 1 204 ? 3.450 -4.947 -14.856 1.00 57.31 204 SER A CA 1
ATOM 1561 C C . SER A 1 204 ? 3.760 -3.468 -15.041 1.00 57.31 204 SER A C 1
ATOM 1563 O O . SER A 1 204 ? 4.282 -2.851 -14.119 1.00 57.31 204 SER A O 1
ATOM 1565 N N . GLY A 1 205 ? 3.474 -2.906 -16.223 1.00 56.38 205 GLY A N 1
ATOM 1566 C CA . GLY A 1 205 ? 3.858 -1.536 -16.538 1.00 56.38 205 GLY A CA 1
ATOM 1567 C C . GLY A 1 205 ? 5.362 -1.322 -16.383 1.00 56.38 205 GLY A C 1
ATOM 1568 O O . GLY A 1 205 ? 5.743 -0.315 -15.815 1.00 56.38 205 GLY A O 1
ATOM 1569 N N . ILE A 1 206 ? 6.184 -2.293 -16.795 1.00 64.19 206 ILE A N 1
ATOM 1570 C CA . ILE A 1 206 ? 7.653 -2.240 -16.772 1.00 64.19 206 ILE A CA 1
ATOM 1571 C C . ILE A 1 206 ? 8.148 -2.727 -18.137 1.00 64.19 206 ILE A C 1
ATOM 1573 O O . ILE A 1 206 ? 7.615 -3.700 -18.680 1.00 64.19 206 ILE A O 1
ATOM 1577 N N . ASP A 1 207 ? 9.167 -2.067 -18.689 1.00 67.75 207 ASP A N 1
ATOM 1578 C CA . ASP A 1 207 ? 9.851 -2.526 -19.899 1.00 67.75 207 ASP A CA 1
ATOM 1579 C C . ASP A 1 207 ? 10.771 -3.709 -19.557 1.00 67.75 207 ASP A C 1
ATOM 1581 O O . ASP A 1 207 ? 11.934 -3.562 -19.171 1.00 67.75 207 ASP A O 1
ATOM 1585 N N . VAL A 1 208 ? 10.223 -4.916 -19.695 1.00 68.12 208 VAL A N 1
ATOM 1586 C CA . VAL A 1 208 ? 10.922 -6.174 -19.397 1.00 68.12 208 VAL A CA 1
ATOM 1587 C C . VAL A 1 208 ? 12.195 -6.321 -20.239 1.00 68.12 208 VAL A C 1
ATOM 1589 O O . VAL A 1 208 ? 13.160 -6.944 -19.795 1.00 68.12 208 VAL A O 1
ATOM 1592 N N . SER A 1 209 ? 12.229 -5.740 -21.443 1.00 67.75 209 SER A N 1
ATOM 1593 C CA . SER A 1 209 ? 13.381 -5.840 -22.340 1.00 67.75 209 SER A CA 1
ATOM 1594 C C . SER A 1 209 ? 14.556 -4.989 -21.856 1.00 67.75 209 SER A C 1
ATOM 1596 O O . SER A 1 209 ? 15.690 -5.474 -21.832 1.00 67.75 209 SER A O 1
ATOM 1598 N N . LEU A 1 210 ? 14.278 -3.776 -21.368 1.00 70.12 210 LEU A N 1
ATOM 1599 C CA . LEU A 1 210 ? 15.276 -2.888 -20.775 1.00 70.12 210 LEU A CA 1
ATOM 1600 C C . LEU A 1 210 ? 15.835 -3.472 -19.473 1.00 70.12 210 LEU A C 1
ATOM 1602 O O . LEU A 1 210 ? 17.048 -3.495 -19.263 1.00 70.12 210 LEU A O 1
ATOM 1606 N N . CYS A 1 211 ? 14.963 -4.000 -18.616 1.00 74.44 211 CYS A N 1
ATOM 1607 C CA . CYS A 1 211 ? 15.390 -4.538 -17.327 1.00 74.44 211 CYS A CA 1
ATOM 1608 C C . CYS A 1 211 ? 16.174 -5.837 -17.456 1.00 74.44 211 CYS A C 1
ATOM 1610 O O . CYS A 1 211 ? 17.115 -6.067 -16.697 1.00 74.44 211 CYS A O 1
ATOM 1612 N N . ARG A 1 212 ? 15.850 -6.660 -18.458 1.00 72.25 212 ARG A N 1
ATOM 1613 C CA . ARG A 1 212 ? 16.664 -7.826 -18.797 1.00 72.25 212 ARG A CA 1
ATOM 1614 C C . ARG A 1 212 ? 18.059 -7.416 -19.261 1.00 72.25 212 ARG A C 1
ATOM 1616 O O . ARG A 1 212 ? 19.028 -8.000 -18.798 1.00 72.25 212 ARG A O 1
ATOM 1623 N N . ALA A 1 213 ? 18.161 -6.376 -20.091 1.00 72.50 213 ALA A N 1
ATOM 1624 C CA . ALA A 1 213 ? 19.450 -5.875 -20.556 1.00 72.50 213 ALA A CA 1
ATOM 1625 C C . ALA A 1 213 ? 20.335 -5.378 -19.401 1.00 72.50 213 ALA A C 1
ATOM 1627 O O . ALA A 1 213 ? 21.517 -5.688 -19.386 1.00 72.50 213 ALA A O 1
ATOM 1628 N N . ILE A 1 214 ? 19.776 -4.666 -18.415 1.00 75.44 214 ILE A N 1
ATOM 1629 C CA . ILE A 1 214 ? 20.532 -4.175 -17.245 1.00 75.44 214 ILE A CA 1
ATOM 1630 C C . ILE A 1 214 ? 20.998 -5.321 -16.335 1.00 75.44 214 ILE A C 1
ATOM 1632 O O . ILE A 1 214 ? 22.059 -5.217 -15.730 1.00 75.44 214 ILE A O 1
ATOM 1636 N N . ARG A 1 215 ? 20.228 -6.412 -16.230 1.00 69.19 215 ARG A N 1
ATOM 1637 C CA . ARG A 1 215 ? 20.562 -7.549 -15.355 1.00 69.19 215 ARG A CA 1
ATOM 1638 C C . ARG A 1 215 ? 21.681 -8.442 -15.897 1.00 69.19 215 ARG A C 1
ATOM 1640 O O . ARG A 1 215 ? 22.278 -9.187 -15.125 1.00 69.19 215 ARG A O 1
ATOM 1647 N N . ASP A 1 216 ? 21.906 -8.409 -17.206 1.00 73.69 216 ASP A N 1
ATOM 1648 C CA . ASP A 1 216 ? 22.900 -9.244 -17.885 1.00 73.69 216 ASP A CA 1
ATOM 1649 C C . ASP A 1 216 ? 24.299 -8.580 -17.955 1.00 73.69 216 ASP A C 1
ATOM 1651 O O . ASP A 1 216 ? 25.241 -9.215 -18.435 1.00 73.69 216 ASP A O 1
ATOM 1655 N N . PHE A 1 217 ? 24.443 -7.335 -17.475 1.00 63.56 217 PHE A N 1
ATOM 1656 C CA . PHE A 1 217 ? 25.722 -6.624 -17.299 1.00 63.56 217 PHE A CA 1
ATOM 1657 C C . PHE A 1 217 ? 26.287 -6.797 -15.884 1.00 63.56 217 PHE A C 1
ATOM 1659 O O . PHE A 1 217 ? 27.531 -6.909 -15.779 1.00 63.56 217 PHE A O 1
#

Radius of gyration: 29.97 Å; Cα contacts (8 Å, |Δi|>4): 129; chains: 1; bounding box: 63×34×107 Å

pLDDT: mean 71.05, std 20.2, range [35.94, 95.31]

Sequence (217 aa):
MLLSLLLSKRTQVLLVRTIASIWLFLSTPRALAFYTPREYGVMHKTFHPSASSSVNVHHSCSQLLLHERLSGSSARPLSTAMYYGRREDNLFSGLAEIGIGFSIGVLWSEYSVILTGCGPLNFSDALERVCYQGVIALSGVALFNRIVAGKSLELTVEEWFGPLLDTTLVQIRIAEYSSAMAVGGAFLTLAVQYQSGANMDGLSGIDVSLCRAIRDF

Foldseek 3Di:
DVVVVVCDVVVVVVVVVVVVVVVCVVVVCPVVVPPPPPPPPPPPPPPDDDDDDDDDDDDDDDDDDDDDDDDPPPVPVPPVVPPPQDPVLVVLQVLLVVLLVLLVLLVQQLVCCVVPVHGDPPDDPVSVVVSVVSLCVLLVVQVVCCVPVVDGPLVVCCVPVNDHDPVSSVSSVSSNVSSVVSVVSVVVSLSVLVVVVAPAPPPPGGNPVVRVVVVVD